Protein AF-A0A5N5D8V6-F1 (afdb_monomer_lite)

Sequence (239 aa):
MTIIESLTHLTDAKLILNDEIEDPELRRRWREDLGHGISQISITRRDFYARFTDRSHGFDELPAVAPGGPDTFCINLRTLSTHLRHLHLEQARISAALFWPGADEKKQASVPSWPHLETLLIQLEPVDSYGRFYADPTPEEVAYNASHNELRPWDPIEHREDDTGFAAKLELYENHVNGGKRKDGRLRWSWYITPAMRLADDLLEAWGLQWDEVEIWEEEGDREEDNGLWTAEALIPWR

Radius of gyration: 18.12 Å; chains: 1; bounding box: 50×42×50 Å

Foldseek 3Di:
DDPLVVQAPDQEDAAEAECADPDLVVLLVVQLVLLVSLLSHDLNHAYDAYEYHYPDQALPDAASHDVPDDRSNLQSLLVSQLSYQEAAYHADQADLNNQAPDPVRVVDDDHRANPRHAKDKHWYGQHHNRSHGQFDDDPVRRVVGVVVSPDPPCDPPPDDPPDQDATFIFIFHQPPPPPDDRPQFWGKGWTWGVLDTHGDQVNCVSNVHDVVQKDWDWDPPPDPPGNTTIIIIGTHRHD

Structure (mmCIF, N/CA/C/O backbone):
data_AF-A0A5N5D8V6-F1
#
_entry.id   AF-A0A5N5D8V6-F1
#
loop_
_atom_site.group_PDB
_atom_site.id
_atom_site.type_symbol
_atom_site.label_atom_id
_atom_site.label_alt_id
_atom_site.label_comp_id
_atom_site.label_asym_id
_atom_site.label_entity_id
_atom_site.label_seq_id
_atom_site.pdbx_PDB_ins_code
_atom_site.Cartn_x
_atom_site.Cartn_y
_atom_site.Cartn_z
_atom_site.occupancy
_atom_site.B_iso_or_equiv
_atom_site.auth_seq_id
_atom_site.auth_comp_id
_atom_site.auth_asym_id
_atom_site.auth_atom_id
_atom_site.pdbx_PDB_model_num
ATOM 1 N N . MET A 1 1 ? 8.487 22.466 17.184 1.00 44.81 1 MET A N 1
ATOM 2 C CA . MET A 1 1 ? 7.227 21.712 17.272 1.00 44.81 1 MET A CA 1
ATOM 3 C C . MET A 1 1 ? 7.322 20.615 16.235 1.00 44.81 1 MET A C 1
ATOM 5 O O . MET A 1 1 ? 7.316 20.913 15.047 1.00 44.81 1 MET A O 1
ATOM 9 N N . THR A 1 2 ? 7.615 19.395 16.666 1.00 54.62 2 THR A N 1
ATOM 10 C CA . THR A 1 2 ? 7.724 18.237 15.771 1.00 54.62 2 THR A CA 1
ATOM 11 C C . THR A 1 2 ? 6.318 17.807 15.360 1.00 54.62 2 THR A C 1
ATOM 13 O O . THR A 1 2 ? 5.393 17.899 16.164 1.00 54.62 2 THR A O 1
ATOM 16 N N . ILE A 1 3 ? 6.148 17.335 14.119 1.00 57.44 3 ILE A N 1
ATOM 17 C CA . ILE A 1 3 ? 4.869 16.822 13.581 1.00 57.44 3 ILE A CA 1
ATOM 18 C C . ILE A 1 3 ? 4.187 15.876 14.589 1.00 57.44 3 ILE A C 1
ATOM 20 O O . ILE A 1 3 ? 2.985 15.952 14.811 1.00 57.44 3 ILE A O 1
ATOM 24 N N . ILE A 1 4 ? 4.995 15.077 15.284 1.00 58.03 4 ILE A N 1
ATOM 25 C CA . ILE A 1 4 ? 4.634 14.142 16.353 1.00 58.03 4 ILE A CA 1
ATOM 26 C C . ILE A 1 4 ? 3.734 14.753 17.443 1.00 58.03 4 ILE A C 1
ATOM 28 O O . ILE A 1 4 ? 2.707 14.167 17.784 1.00 58.03 4 ILE A O 1
ATOM 32 N N . GLU A 1 5 ? 4.077 15.925 17.988 1.00 62.38 5 GLU A N 1
ATOM 33 C CA . GLU A 1 5 ? 3.324 16.522 19.106 1.00 62.38 5 GLU A CA 1
ATOM 34 C C . GLU A 1 5 ? 1.923 16.965 18.672 1.00 62.38 5 GLU A C 1
ATOM 36 O O . GLU A 1 5 ? 0.972 16.866 19.444 1.00 62.38 5 GLU A O 1
ATOM 41 N N . SER A 1 6 ? 1.777 17.403 17.418 1.00 59.38 6 SER A N 1
ATOM 42 C CA . SER A 1 6 ? 0.494 17.829 16.851 1.00 59.38 6 SER A CA 1
ATOM 43 C C . SER A 1 6 ? -0.428 16.660 16.509 1.00 59.38 6 SER A C 1
ATOM 45 O O . SER A 1 6 ? -1.637 16.848 16.394 1.00 59.38 6 SER A O 1
ATOM 47 N N . LEU A 1 7 ? 0.115 15.448 16.365 1.00 60.69 7 LEU A N 1
ATOM 48 C CA . LEU A 1 7 ? -0.678 14.282 16.005 1.00 60.69 7 LEU A CA 1
ATOM 49 C C . LEU A 1 7 ? -1.497 13.765 17.202 1.00 60.69 7 LEU A C 1
ATOM 51 O O . LEU A 1 7 ? -2.646 13.378 17.017 1.00 60.69 7 LEU A O 1
ATOM 55 N N . THR A 1 8 ? -0.986 13.779 18.433 1.00 64.25 8 THR A N 1
ATOM 56 C CA . THR A 1 8 ? -1.589 13.066 19.590 1.00 64.25 8 THR A CA 1
ATOM 57 C C . THR A 1 8 ? -3.063 13.390 19.898 1.00 64.25 8 THR A C 1
ATOM 59 O O . THR A 1 8 ? -3.754 12.540 20.457 1.00 64.25 8 THR A O 1
ATOM 62 N N . HIS A 1 9 ? -3.574 14.556 19.489 1.00 64.81 9 HIS A N 1
ATOM 63 C CA . HIS A 1 9 ? -4.958 14.990 19.731 1.00 64.81 9 HIS A CA 1
ATOM 64 C C . HIS A 1 9 ? -5.916 14.851 18.536 1.00 64.81 9 HIS A C 1
ATOM 66 O O . HIS A 1 9 ? -7.105 15.130 18.680 1.00 64.81 9 HIS A O 1
ATOM 72 N N . LEU A 1 10 ? -5.434 14.438 17.362 1.00 64.12 10 LEU A N 1
ATOM 73 C CA . LEU A 1 10 ? -6.276 14.289 16.173 1.00 64.12 10 LEU A CA 1
ATOM 74 C C . LEU A 1 10 ? -7.142 13.025 16.277 1.00 64.12 10 LEU A C 1
ATOM 76 O O . LEU A 1 10 ? -6.619 11.944 16.554 1.00 64.12 10 LEU A O 1
ATOM 80 N N . THR A 1 11 ? -8.450 13.159 16.046 1.00 69.69 11 THR A N 1
ATOM 81 C CA . THR A 1 11 ? -9.402 12.036 15.924 1.00 69.69 11 THR A CA 1
ATOM 82 C C . THR A 1 11 ? -9.320 11.374 14.555 1.00 69.69 11 THR A C 1
ATOM 84 O O . THR A 1 11 ? -9.410 10.150 14.463 1.00 69.69 11 THR A O 1
ATOM 87 N N . ASP A 1 12 ? -9.046 12.191 13.538 1.00 76.75 12 ASP A N 1
ATOM 88 C CA . ASP A 1 12 ? -8.966 11.819 12.132 1.00 76.75 12 ASP A CA 1
ATOM 89 C C . ASP A 1 12 ? -7.637 12.325 11.578 1.00 76.75 12 ASP A C 1
ATOM 91 O O . ASP A 1 12 ? -7.260 13.485 11.782 1.00 76.75 12 ASP A O 1
ATOM 95 N N . ALA A 1 13 ? -6.891 11.445 10.915 1.00 77.38 13 ALA A N 1
ATOM 96 C CA . ALA A 1 13 ? -5.603 11.788 10.335 1.00 77.38 13 ALA A CA 1
ATOM 97 C C . ALA A 1 13 ? -5.701 11.745 8.813 1.00 77.38 13 ALA A C 1
ATOM 99 O O . ALA A 1 13 ? -5.709 10.673 8.214 1.00 77.38 13 ALA A O 1
ATOM 100 N N . LYS A 1 14 ? -5.743 12.928 8.196 1.00 83.75 14 LYS A N 1
ATOM 101 C CA . LYS A 1 14 ? -5.528 13.085 6.759 1.00 83.75 14 LYS A CA 1
ATOM 102 C C . LYS A 1 14 ? -4.109 13.586 6.530 1.00 83.75 14 LYS A C 1
ATOM 104 O O . LYS A 1 14 ? -3.803 14.740 6.822 1.00 83.75 14 LYS A O 1
ATOM 109 N N . LEU A 1 15 ? -3.250 12.707 6.035 1.00 80.56 15 LEU A N 1
ATOM 110 C CA . LEU A 1 15 ? -1.883 13.014 5.651 1.00 80.56 15 LEU A CA 1
ATOM 111 C C . LEU A 1 15 ? -1.823 13.113 4.127 1.00 80.56 15 LEU A C 1
ATOM 113 O O . LEU A 1 15 ? -2.150 12.173 3.411 1.00 80.56 15 LEU A O 1
ATOM 117 N N . ILE A 1 16 ? -1.423 14.275 3.628 1.00 80.12 16 ILE A N 1
ATOM 118 C CA . ILE A 1 16 ? -1.038 14.433 2.228 1.00 80.12 16 ILE A CA 1
ATOM 119 C C . ILE A 1 16 ? 0.479 14.517 2.251 1.00 80.12 16 ILE A C 1
ATOM 121 O O . ILE A 1 16 ? 1.044 15.460 2.808 1.00 80.12 16 ILE A O 1
ATOM 125 N N . LEU A 1 17 ? 1.114 13.461 1.765 1.00 80.19 17 LEU A N 1
ATOM 126 C CA . LEU A 1 17 ? 2.547 13.276 1.808 1.00 80.19 17 LEU A CA 1
ATOM 127 C C . LEU A 1 17 ? 3.092 13.515 0.407 1.00 80.19 17 LEU A C 1
ATOM 129 O O . LEU A 1 17 ? 2.980 12.666 -0.473 1.00 80.19 17 LEU A O 1
ATOM 133 N N . ASN A 1 18 ? 3.671 14.691 0.206 1.00 74.88 18 ASN A N 1
ATOM 134 C CA . ASN A 1 18 ? 4.306 15.002 -1.061 1.00 74.88 18 ASN A CA 1
ATOM 135 C C . ASN A 1 18 ? 5.754 14.522 -1.018 1.00 74.88 18 ASN A C 1
ATOM 137 O O . ASN A 1 18 ? 6.585 15.134 -0.343 1.00 74.88 18 ASN A O 1
ATOM 141 N N . ASP A 1 19 ? 6.037 13.424 -1.713 1.00 71.38 19 ASP A N 1
ATOM 142 C CA . ASP A 1 19 ? 7.384 12.891 -1.881 1.00 71.38 19 ASP A CA 1
ATOM 143 C C . ASP A 1 19 ? 8.035 13.548 -3.105 1.00 71.38 19 ASP A C 1
ATOM 145 O O . ASP A 1 19 ? 8.151 12.985 -4.188 1.00 71.38 19 ASP A O 1
ATOM 149 N N . GLU A 1 20 ? 8.433 14.811 -2.939 1.00 78.00 20 GLU A N 1
ATOM 150 C CA . GLU A 1 20 ? 9.256 15.517 -3.930 1.00 78.00 20 GLU A CA 1
ATOM 151 C C . GLU A 1 20 ? 10.760 15.246 -3.715 1.00 78.00 20 GLU A C 1
ATOM 153 O O . GLU A 1 20 ? 11.609 16.002 -4.194 1.00 78.00 20 GLU A O 1
ATOM 158 N N . ILE A 1 21 ? 11.114 14.213 -2.940 1.00 81.44 21 ILE A N 1
ATOM 159 C CA . ILE A 1 21 ? 12.498 13.930 -2.569 1.00 81.44 21 ILE A CA 1
ATOM 160 C C . ILE A 1 21 ? 13.169 13.160 -3.707 1.00 81.44 21 ILE A C 1
ATOM 162 O O . ILE A 1 21 ? 12.960 11.961 -3.872 1.00 81.44 21 ILE A O 1
ATOM 166 N N . GLU A 1 22 ? 14.018 13.841 -4.474 1.00 81.88 22 GLU A N 1
ATOM 167 C CA . GLU A 1 22 ? 14.790 13.226 -5.565 1.00 81.88 22 GLU A CA 1
ATOM 168 C C . GLU A 1 22 ? 15.930 12.324 -5.059 1.00 81.88 22 GLU A C 1
ATOM 170 O O . GLU A 1 22 ? 16.280 11.350 -5.720 1.00 81.88 22 GLU A O 1
ATOM 175 N N . ASP A 1 23 ? 16.517 12.631 -3.893 1.00 87.19 23 ASP A N 1
ATOM 176 C CA . ASP A 1 23 ? 17.610 11.844 -3.306 1.00 87.19 23 ASP A CA 1
ATOM 177 C C . ASP A 1 23 ? 17.074 10.525 -2.706 1.00 87.19 23 ASP A C 1
ATOM 179 O O . ASP A 1 23 ? 16.372 10.556 -1.688 1.00 87.19 23 ASP A O 1
ATOM 183 N N . PRO A 1 24 ? 17.444 9.356 -3.261 1.00 85.56 24 PRO A N 1
ATOM 184 C CA . PRO A 1 24 ? 16.944 8.062 -2.804 1.00 85.56 24 PRO A CA 1
ATOM 185 C C . PRO A 1 24 ? 17.300 7.742 -1.350 1.00 85.56 24 PRO A C 1
ATOM 187 O O . PRO A 1 24 ? 16.51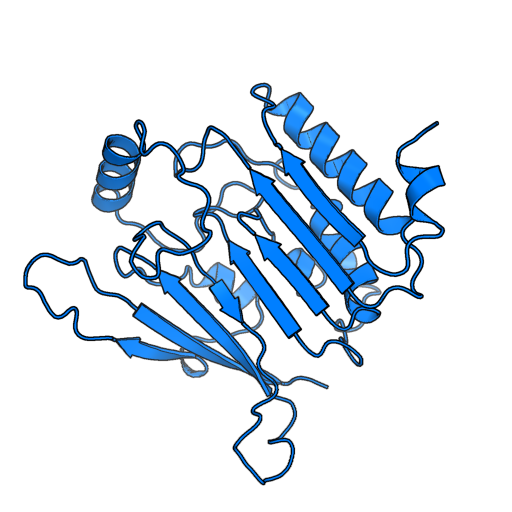3 7.106 -0.650 1.00 85.56 24 PRO A O 1
ATOM 190 N N . GLU A 1 25 ? 18.470 8.166 -0.864 1.00 89.81 25 GLU A N 1
ATOM 191 C CA . GLU A 1 25 ? 18.867 7.905 0.525 1.00 89.81 25 GLU A CA 1
ATOM 192 C C . GLU A 1 25 ? 18.055 8.764 1.494 1.00 89.81 25 GLU A C 1
ATOM 194 O O . GLU A 1 25 ? 17.615 8.289 2.546 1.00 89.81 25 GLU A O 1
ATOM 199 N N . LEU A 1 26 ? 17.803 10.023 1.123 1.00 89.50 26 LEU A N 1
ATOM 200 C CA . LEU A 1 26 ? 16.934 10.900 1.897 1.00 89.50 26 LEU A CA 1
ATOM 201 C C . LEU A 1 26 ? 15.492 10.383 1.900 1.00 89.50 26 LEU A C 1
ATOM 203 O O . LEU A 1 26 ? 14.861 10.388 2.955 1.00 89.50 26 LEU A O 1
ATOM 207 N N . ARG A 1 27 ? 15.001 9.874 0.765 1.00 86.38 27 ARG A N 1
ATOM 208 C CA . ARG A 1 27 ? 13.670 9.263 0.647 1.00 86.38 27 ARG A CA 1
ATOM 209 C C . ARG A 1 27 ? 13.521 8.051 1.565 1.00 86.38 27 ARG A C 1
ATOM 211 O O . ARG A 1 27 ? 12.547 7.957 2.310 1.00 86.38 27 ARG A O 1
ATOM 218 N N . ARG A 1 28 ? 14.519 7.159 1.596 1.00 89.56 28 ARG A N 1
ATOM 219 C CA . ARG A 1 28 ? 14.541 6.009 2.521 1.00 89.56 28 ARG A CA 1
ATOM 220 C C . ARG A 1 28 ? 14.506 6.446 3.980 1.00 89.56 28 ARG A C 1
ATOM 222 O O . ARG A 1 28 ? 13.696 5.930 4.747 1.00 89.56 28 ARG A O 1
ATOM 229 N N . ARG A 1 29 ? 15.346 7.417 4.362 1.00 91.62 29 ARG A N 1
ATOM 230 C CA . ARG A 1 29 ? 15.339 7.965 5.728 1.00 91.62 29 ARG A CA 1
ATOM 231 C C . ARG A 1 29 ? 13.986 8.584 6.066 1.00 91.62 29 ARG A C 1
ATOM 233 O O . ARG A 1 29 ? 13.467 8.349 7.148 1.00 91.62 29 ARG A O 1
ATOM 240 N N . TRP A 1 30 ? 13.400 9.336 5.140 1.00 89.88 30 TRP A N 1
ATOM 241 C CA . TRP A 1 30 ? 12.091 9.943 5.340 1.00 89.88 30 TRP A CA 1
ATOM 242 C C . TRP A 1 30 ? 10.994 8.886 5.530 1.00 89.88 30 TRP A C 1
ATOM 244 O O . TRP A 1 30 ? 10.172 9.019 6.436 1.00 89.88 30 TRP A O 1
ATOM 254 N N . ARG A 1 31 ? 11.014 7.794 4.756 1.00 91.75 31 ARG A N 1
ATOM 255 C CA . ARG A 1 31 ? 10.105 6.654 4.950 1.00 91.75 31 ARG A CA 1
ATOM 256 C C . ARG A 1 31 ? 10.288 5.994 6.319 1.00 91.75 31 ARG A C 1
ATOM 258 O O . ARG A 1 31 ? 9.299 5.654 6.970 1.00 91.75 31 ARG A O 1
ATOM 265 N N . GLU A 1 32 ? 11.528 5.809 6.763 1.00 92.56 32 GLU A N 1
ATOM 266 C CA . GLU A 1 32 ? 11.840 5.262 8.088 1.00 92.56 32 GLU A CA 1
ATOM 267 C C . GLU A 1 32 ? 11.311 6.174 9.208 1.00 92.56 32 GLU A C 1
ATOM 269 O O . GLU A 1 32 ? 10.579 5.715 10.092 1.00 92.56 32 GLU A O 1
ATOM 274 N N . ASP A 1 33 ? 11.583 7.478 9.117 1.00 92.00 33 ASP A N 1
ATOM 275 C CA . ASP A 1 33 ? 11.102 8.498 10.052 1.00 92.00 33 ASP A CA 1
ATOM 276 C C . ASP A 1 33 ? 9.565 8.568 10.079 1.00 92.00 33 ASP A C 1
ATOM 278 O O . ASP A 1 33 ? 8.960 8.656 11.152 1.00 92.00 33 ASP A O 1
ATOM 282 N N . LEU A 1 34 ? 8.911 8.471 8.915 1.00 91.38 34 LEU A N 1
ATOM 283 C CA . LEU A 1 34 ? 7.455 8.390 8.802 1.00 91.38 34 LEU A CA 1
ATOM 284 C C . LEU A 1 34 ? 6.920 7.143 9.507 1.00 91.38 34 LEU A C 1
ATOM 286 O O . LEU A 1 34 ? 5.955 7.232 10.269 1.00 91.38 34 LEU A O 1
ATOM 290 N N . GLY A 1 35 ? 7.560 5.991 9.298 1.00 93.06 35 GLY A N 1
ATOM 291 C CA . GLY A 1 35 ? 7.223 4.760 10.001 1.00 93.06 35 GLY A CA 1
ATOM 292 C C . GLY A 1 35 ? 7.314 4.922 11.516 1.00 93.06 35 GLY A C 1
ATOM 293 O O . GLY A 1 35 ? 6.397 4.518 12.234 1.00 93.06 35 GLY A O 1
ATOM 294 N N . HIS A 1 36 ? 8.364 5.567 12.026 1.00 93.12 36 HIS A N 1
ATOM 295 C CA . HIS A 1 36 ? 8.470 5.890 13.449 1.00 93.1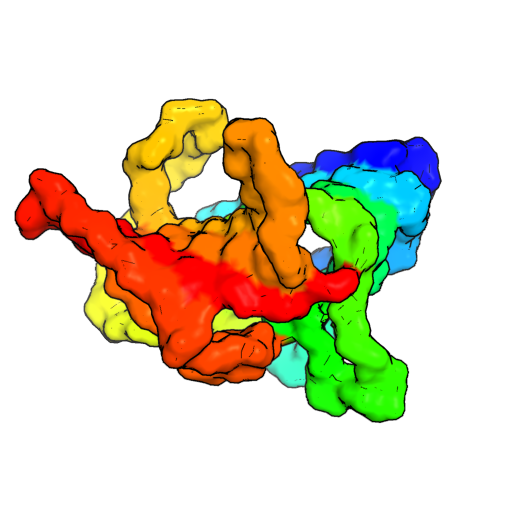2 36 HIS A CA 1
ATOM 296 C C . HIS A 1 36 ? 7.375 6.856 13.920 1.00 93.12 36 HIS A C 1
ATOM 298 O O . HIS A 1 36 ? 6.773 6.623 14.969 1.00 93.12 36 HIS A O 1
ATOM 304 N N . GLY A 1 37 ? 7.053 7.890 13.143 1.00 90.25 37 GLY A N 1
ATOM 305 C CA . GLY A 1 37 ? 5.965 8.818 13.455 1.00 90.25 37 GLY A CA 1
ATOM 306 C C . GLY A 1 37 ? 4.599 8.130 13.543 1.00 90.25 37 GLY A C 1
ATOM 307 O O . GLY A 1 37 ? 3.822 8.413 14.456 1.00 90.25 37 GLY A O 1
ATOM 308 N N . ILE A 1 38 ? 4.325 7.167 12.658 1.00 90.94 38 ILE A N 1
ATOM 309 C CA . ILE A 1 38 ? 3.092 6.364 12.681 1.00 90.94 38 ILE A CA 1
ATOM 310 C C . ILE A 1 38 ? 2.974 5.555 13.970 1.00 90.94 38 ILE A C 1
ATOM 312 O O . ILE A 1 38 ? 1.889 5.489 14.541 1.00 90.94 38 ILE A O 1
ATOM 316 N N . SER A 1 39 ? 4.076 5.003 14.486 1.00 90.25 39 SER A N 1
ATOM 317 C CA . SER A 1 39 ? 4.054 4.236 15.743 1.00 90.25 39 SER A CA 1
ATOM 318 C C . SER A 1 39 ? 3.638 5.064 16.970 1.00 90.25 39 SER A C 1
ATOM 320 O O . SER A 1 39 ? 3.269 4.511 18.003 1.00 90.25 39 SER A O 1
ATOM 322 N N . GLN A 1 40 ? 3.686 6.395 16.859 1.00 88.31 40 GLN A N 1
ATOM 323 C CA . GLN A 1 40 ? 3.334 7.336 17.923 1.00 88.31 40 GLN A CA 1
ATOM 324 C C . GLN A 1 40 ? 1.903 7.878 17.792 1.00 88.31 40 GLN A C 1
ATOM 326 O O . GLN A 1 40 ? 1.446 8.652 18.637 1.00 88.31 40 GLN A O 1
ATOM 331 N N . ILE A 1 41 ? 1.181 7.490 16.739 1.00 85.38 41 ILE A N 1
ATOM 332 C CA . ILE A 1 41 ? -0.227 7.833 16.565 1.00 85.38 41 ILE A CA 1
ATOM 333 C C . ILE A 1 41 ? -1.063 7.128 17.641 1.00 85.38 41 ILE A C 1
ATOM 335 O O . ILE A 1 41 ? -0.926 5.931 17.875 1.00 85.38 41 ILE A O 1
ATOM 339 N N . SER A 1 42 ? -1.963 7.877 18.289 1.00 82.81 42 SER A N 1
ATOM 340 C CA . SER A 1 42 ? -2.892 7.311 19.272 1.00 82.81 42 SER A CA 1
ATOM 341 C C . SER A 1 42 ? -3.802 6.254 18.639 1.00 82.81 42 SER A C 1
ATOM 343 O O . SER A 1 42 ? -4.433 6.502 17.612 1.00 82.81 42 SER A O 1
ATOM 345 N N . ILE A 1 43 ? -3.960 5.123 19.327 1.00 81.62 43 ILE A N 1
ATOM 346 C CA . ILE A 1 43 ? -4.864 4.019 18.959 1.00 81.62 43 ILE A CA 1
ATOM 347 C C . ILE A 1 43 ? -6.356 4.376 19.048 1.00 81.62 43 ILE A C 1
ATOM 349 O O . ILE A 1 43 ? -7.209 3.581 18.679 1.00 81.62 43 ILE A O 1
ATOM 353 N N . THR A 1 44 ? -6.705 5.558 19.564 1.00 76.75 44 THR A N 1
ATOM 354 C CA . THR A 1 44 ? -8.104 6.019 19.631 1.00 76.75 44 THR A CA 1
ATOM 355 C C . THR A 1 44 ? -8.659 6.460 18.277 1.00 76.75 44 THR A C 1
ATOM 357 O O . THR A 1 44 ? -9.846 6.775 18.183 1.00 76.75 44 THR A O 1
ATOM 360 N N . ARG A 1 45 ? -7.806 6.549 17.251 1.00 72.81 45 ARG A N 1
ATOM 361 C CA . ARG A 1 45 ? -8.182 7.013 15.916 1.00 72.81 45 ARG A CA 1
ATOM 362 C C . ARG A 1 45 ? -8.882 5.929 15.125 1.00 72.81 45 ARG A C 1
ATOM 364 O O . ARG A 1 45 ? -8.567 4.753 15.249 1.00 72.81 45 ARG A O 1
ATOM 371 N N . ARG A 1 46 ? -9.816 6.362 14.285 1.00 83.38 46 ARG A N 1
ATOM 372 C CA . ARG A 1 46 ? -10.602 5.468 13.434 1.00 83.38 46 ARG A CA 1
ATOM 373 C C . ARG A 1 46 ? -10.184 5.573 11.978 1.00 83.38 46 ARG A C 1
ATOM 375 O O . ARG A 1 46 ? -10.180 4.554 11.300 1.00 83.38 46 ARG A O 1
ATOM 382 N N . ASP A 1 47 ? -9.752 6.753 11.543 1.00 89.50 47 ASP A N 1
ATOM 383 C CA . ASP A 1 47 ? -9.571 7.033 10.124 1.00 89.50 47 ASP A CA 1
ATOM 384 C C . ASP A 1 47 ? -8.131 7.469 9.850 1.00 89.50 47 ASP A C 1
ATOM 386 O O . ASP A 1 47 ? -7.613 8.411 10.467 1.00 89.50 47 ASP A O 1
ATOM 390 N N . PHE A 1 48 ? -7.482 6.771 8.921 1.00 91.19 48 PHE A N 1
ATOM 391 C CA . PHE A 1 48 ? -6.159 7.111 8.418 1.00 91.19 48 PHE A CA 1
ATOM 392 C C . PHE A 1 48 ? -6.202 7.210 6.900 1.00 91.19 48 PHE A C 1
ATOM 394 O O . PHE A 1 48 ? -6.467 6.228 6.210 1.00 91.19 48 PHE A O 1
ATOM 401 N N . TYR A 1 49 ? -5.909 8.402 6.396 1.00 90.75 49 TYR A N 1
ATOM 402 C CA . TYR A 1 49 ? -5.725 8.667 4.980 1.00 90.75 49 TYR A CA 1
ATOM 403 C C . TYR A 1 49 ? -4.285 9.107 4.745 1.00 90.75 49 TYR A C 1
ATOM 405 O O . TYR A 1 49 ? -3.837 10.066 5.378 1.00 90.75 49 TYR A O 1
ATOM 413 N N . ALA A 1 50 ? -3.580 8.447 3.832 1.00 89.44 50 ALA A N 1
ATOM 414 C CA . ALA A 1 50 ? -2.291 8.896 3.333 1.00 89.44 50 ALA A CA 1
ATOM 415 C C . ALA A 1 50 ? -2.282 8.870 1.806 1.00 89.44 50 ALA A C 1
ATOM 417 O O . ALA A 1 50 ? -2.540 7.835 1.205 1.00 89.44 50 ALA A O 1
ATOM 418 N N . ARG A 1 51 ? -1.946 10.000 1.191 1.00 87.81 51 ARG A N 1
ATOM 419 C CA . ARG A 1 51 ? -1.666 10.093 -0.244 1.00 87.81 51 ARG A CA 1
ATOM 420 C C . ARG A 1 51 ? -0.188 10.362 -0.438 1.00 87.81 51 ARG A C 1
ATOM 422 O O . ARG A 1 51 ? 0.304 11.308 0.171 1.00 87.81 51 ARG A O 1
ATOM 429 N N . PHE A 1 52 ? 0.475 9.577 -1.275 1.00 85.19 52 PHE A N 1
ATOM 430 C CA . PHE A 1 52 ? 1.873 9.775 -1.640 1.00 85.19 52 PHE A CA 1
ATOM 431 C C . PHE A 1 52 ? 1.938 10.371 -3.043 1.00 85.19 52 PHE A C 1
ATOM 433 O O . PHE A 1 52 ? 1.599 9.710 -4.012 1.00 85.19 52 PHE A O 1
ATOM 440 N N . THR A 1 53 ? 2.334 11.633 -3.169 1.00 75.50 53 THR A N 1
ATOM 441 C CA . THR A 1 53 ? 2.548 12.218 -4.499 1.00 75.50 53 THR A CA 1
ATOM 442 C C . THR A 1 53 ? 4.034 12.139 -4.818 1.00 75.50 53 THR A C 1
ATOM 444 O O . THR A 1 53 ? 4.804 12.900 -4.232 1.00 75.50 53 THR A O 1
ATOM 447 N N . ASP A 1 54 ? 4.433 11.232 -5.705 1.00 69.44 54 ASP A N 1
ATOM 448 C CA . ASP A 1 54 ? 5.794 11.189 -6.246 1.00 69.44 54 ASP A CA 1
ATOM 449 C C . ASP A 1 54 ? 5.804 11.892 -7.614 1.00 69.44 54 ASP A C 1
ATOM 451 O O . ASP A 1 54 ? 4.850 11.810 -8.382 1.00 69.44 54 ASP A O 1
ATOM 455 N N . ARG A 1 55 ? 6.868 12.624 -7.946 1.00 63.28 55 ARG A N 1
ATOM 456 C CA . ARG A 1 55 ? 7.035 13.162 -9.310 1.00 63.28 55 ARG A CA 1
ATOM 457 C C . ARG A 1 55 ? 7.464 12.095 -10.311 1.00 63.28 55 ARG A C 1
ATOM 459 O O . ARG A 1 55 ? 7.333 12.302 -11.513 1.00 63.28 55 ARG A O 1
ATOM 466 N N . SER A 1 56 ? 8.015 11.003 -9.805 1.00 60.84 56 SER A N 1
ATOM 467 C CA . SER A 1 56 ? 8.651 9.933 -10.550 1.00 60.84 56 SER A CA 1
ATOM 468 C C . SER A 1 56 ? 7.818 8.658 -10.586 1.00 60.84 56 SER A C 1
ATOM 470 O O . SER A 1 56 ? 8.412 7.607 -10.680 1.00 60.84 56 SER A O 1
ATOM 472 N N . HIS A 1 57 ? 6.480 8.717 -10.563 1.00 63.22 57 HIS A N 1
ATOM 473 C CA . HIS A 1 57 ? 5.638 7.519 -10.726 1.00 63.22 57 HIS A CA 1
ATOM 474 C C . HIS A 1 57 ? 6.150 6.631 -11.867 1.00 63.22 57 HIS A C 1
ATOM 476 O O . HIS A 1 57 ? 6.238 7.109 -12.998 1.00 63.22 57 HIS A O 1
ATOM 482 N N . GLY A 1 58 ? 6.471 5.355 -11.618 1.00 64.19 58 GLY A N 1
ATOM 483 C CA . GLY A 1 58 ? 6.907 4.487 -12.711 1.00 64.19 58 GLY A CA 1
ATOM 484 C C . GLY A 1 58 ? 7.677 3.216 -12.380 1.00 64.19 58 GLY A C 1
ATOM 485 O O . GLY A 1 58 ? 7.809 2.780 -11.237 1.00 64.19 58 GLY A O 1
ATOM 486 N N . PHE A 1 59 ? 8.164 2.610 -13.464 1.00 64.69 59 PHE A N 1
ATOM 487 C CA . PHE A 1 59 ? 8.856 1.318 -13.515 1.00 64.69 59 PHE A CA 1
ATOM 488 C C . PHE A 1 59 ? 10.367 1.435 -13.239 1.00 64.69 59 PHE A C 1
ATOM 490 O O . PHE A 1 59 ? 11.062 0.431 -13.106 1.00 64.69 59 PHE A O 1
ATOM 497 N N . ASP A 1 60 ? 10.883 2.656 -13.175 1.00 68.50 60 ASP A N 1
ATOM 498 C CA . ASP A 1 60 ? 12.300 3.020 -13.134 1.00 68.50 60 ASP A CA 1
ATOM 499 C C . ASP A 1 60 ? 12.733 3.644 -11.796 1.00 68.50 60 ASP A C 1
ATOM 501 O O . ASP A 1 60 ? 13.890 4.027 -11.607 1.00 68.50 60 ASP A O 1
ATOM 505 N N . GLU A 1 61 ? 11.824 3.697 -10.827 1.00 74.19 61 GLU A N 1
ATOM 506 C CA . GLU A 1 61 ? 12.107 4.245 -9.512 1.00 74.19 61 GLU A CA 1
ATOM 507 C C . GLU A 1 61 ? 12.962 3.341 -8.621 1.00 74.19 61 GLU A C 1
ATOM 509 O O . GLU A 1 61 ? 12.864 2.113 -8.607 1.00 74.19 61 GLU A O 1
ATOM 514 N N . LEU A 1 62 ? 13.744 3.987 -7.758 1.00 84.88 62 LEU A N 1
ATOM 515 C CA . LEU A 1 62 ? 14.588 3.297 -6.796 1.00 84.88 62 LEU A CA 1
ATOM 516 C C . LEU A 1 62 ? 13.792 2.798 -5.575 1.00 84.88 62 LEU A C 1
ATOM 518 O O . LEU A 1 62 ? 12.813 3.429 -5.166 1.00 84.88 62 LEU A O 1
ATOM 522 N N . PRO A 1 63 ? 14.234 1.697 -4.935 1.00 88.38 63 PRO A N 1
ATOM 523 C CA . PRO A 1 63 ? 13.602 1.167 -3.732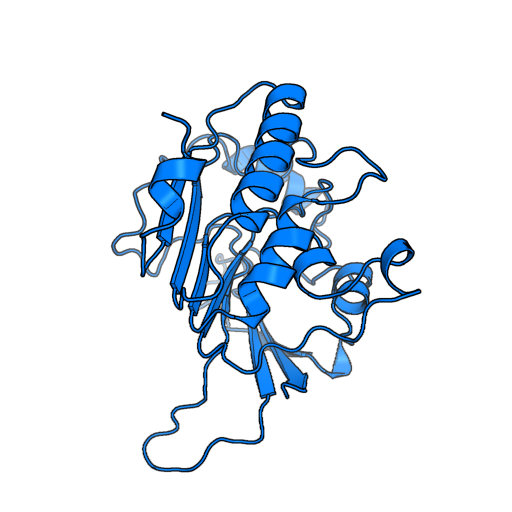 1.00 88.38 63 PRO A CA 1
ATOM 524 C C . PRO A 1 63 ? 13.495 2.201 -2.605 1.00 88.38 63 PRO A C 1
ATOM 526 O O . PRO A 1 63 ? 14.482 2.851 -2.235 1.00 88.38 63 PRO A O 1
ATOM 529 N N . ALA A 1 64 ? 12.303 2.283 -2.013 1.00 87.38 64 ALA A N 1
ATOM 530 C CA . ALA A 1 64 ? 12.004 3.141 -0.867 1.00 87.38 64 ALA A CA 1
ATOM 531 C C . ALA A 1 64 ? 12.502 2.551 0.467 1.00 87.38 64 ALA A C 1
ATOM 533 O O . ALA A 1 64 ? 12.500 3.237 1.489 1.00 87.38 64 ALA A O 1
ATOM 534 N N . 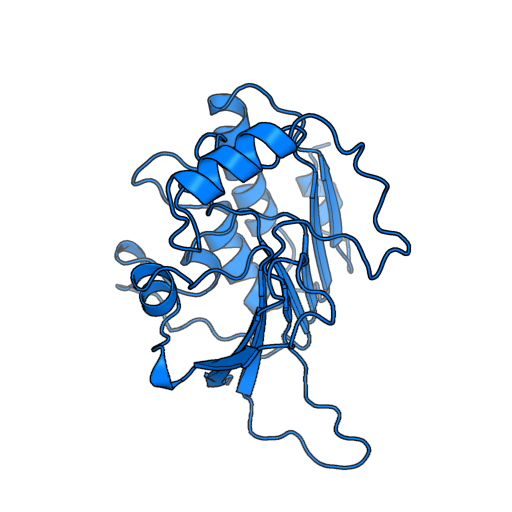VAL A 1 65 ? 12.942 1.290 0.464 1.00 90.69 65 VAL A N 1
ATOM 535 C CA . VAL A 1 65 ? 13.548 0.580 1.596 1.00 90.69 65 VAL A CA 1
ATOM 536 C C . VAL A 1 65 ? 14.877 -0.027 1.150 1.00 90.69 65 VAL A C 1
ATOM 538 O O . VAL A 1 65 ? 15.032 -0.475 0.013 1.00 90.69 65 VAL A O 1
ATOM 541 N N . ALA A 1 66 ? 15.864 -0.042 2.048 1.00 89.69 66 ALA A N 1
ATOM 542 C CA . ALA A 1 66 ? 17.145 -0.682 1.775 1.00 89.69 66 ALA A CA 1
ATOM 543 C C . ALA A 1 66 ? 16.968 -2.202 1.550 1.00 89.69 66 ALA A C 1
ATOM 545 O O . ALA A 1 66 ? 16.214 -2.843 2.290 1.00 89.69 66 ALA A O 1
ATOM 546 N N . PRO A 1 67 ? 17.681 -2.814 0.587 1.00 88.06 67 PRO A N 1
ATOM 547 C CA . PRO A 1 67 ? 17.612 -4.255 0.363 1.00 88.06 67 PRO A CA 1
ATOM 548 C C . PRO A 1 67 ? 17.901 -5.057 1.640 1.00 88.06 67 PRO A C 1
ATOM 550 O O . PRO A 1 67 ? 18.925 -4.855 2.291 1.00 88.06 67 PRO A O 1
ATOM 553 N N . GLY A 1 68 ? 16.992 -5.966 2.001 1.00 87.44 68 GLY A N 1
ATOM 554 C CA . GLY A 1 68 ? 17.099 -6.795 3.211 1.00 87.44 68 GLY A CA 1
ATOM 555 C C . GLY A 1 68 ? 16.782 -6.075 4.529 1.00 87.44 68 GLY A C 1
ATOM 556 O O . GLY A 1 68 ? 16.823 -6.712 5.579 1.00 87.44 68 GLY A O 1
ATOM 557 N N . GLY A 1 69 ? 16.463 -4.778 4.497 1.00 90.81 69 GLY A N 1
ATOM 558 C CA . GLY A 1 69 ? 15.995 -4.029 5.662 1.00 90.81 69 GLY A CA 1
ATOM 559 C C . GLY A 1 69 ? 14.490 -4.209 5.915 1.00 90.81 69 GLY A C 1
ATOM 560 O O . GLY A 1 69 ? 13.737 -4.514 4.984 1.00 90.81 69 GLY A O 1
ATOM 561 N N . PRO A 1 70 ? 14.018 -4.011 7.157 1.00 93.00 70 PRO A N 1
ATOM 562 C CA . PRO A 1 70 ? 12.592 -4.010 7.455 1.00 93.00 70 PRO A CA 1
ATOM 563 C C . PRO A 1 70 ? 11.917 -2.753 6.893 1.00 93.00 70 PRO A C 1
ATOM 565 O O . PRO A 1 70 ? 12.444 -1.646 6.994 1.00 93.00 70 PRO A O 1
ATOM 568 N N . ASP A 1 71 ? 10.712 -2.908 6.353 1.00 94.38 71 ASP A N 1
ATOM 569 C CA . ASP A 1 71 ? 9.870 -1.776 5.975 1.00 94.38 71 ASP A CA 1
ATOM 570 C C . ASP A 1 71 ? 9.141 -1.220 7.208 1.00 94.38 71 ASP A C 1
ATOM 572 O O . ASP A 1 71 ? 7.980 -1.540 7.479 1.00 94.38 71 ASP A O 1
ATOM 576 N N . THR A 1 72 ? 9.850 -0.399 7.987 1.00 94.81 72 THR A N 1
ATOM 577 C CA . THR A 1 72 ? 9.360 0.193 9.244 1.00 94.81 72 THR A CA 1
ATOM 578 C C . THR A 1 72 ? 8.023 0.920 9.070 1.00 94.81 72 THR A C 1
ATOM 580 O O . THR A 1 72 ? 7.181 0.879 9.969 1.00 94.81 72 THR A O 1
ATOM 583 N N . PHE A 1 73 ? 7.789 1.545 7.909 1.00 94.62 73 PHE A N 1
ATOM 584 C CA . PHE A 1 73 ? 6.511 2.179 7.588 1.00 94.62 73 PHE A CA 1
ATOM 585 C C . PHE A 1 73 ? 5.370 1.161 7.552 1.00 94.62 73 PHE A C 1
ATOM 587 O O . PHE A 1 73 ? 4.412 1.300 8.312 1.00 94.62 73 PHE A O 1
ATOM 594 N N . CYS A 1 74 ? 5.483 0.114 6.731 1.00 94.69 74 CYS A N 1
ATOM 595 C CA . CYS A 1 74 ? 4.439 -0.905 6.610 1.00 94.69 74 CYS A CA 1
ATOM 596 C C . CYS A 1 74 ? 4.225 -1.680 7.916 1.00 94.69 74 CYS A C 1
ATOM 598 O O . CYS A 1 74 ? 3.082 -1.937 8.288 1.00 94.69 74 CYS A O 1
ATOM 600 N N . ILE A 1 75 ? 5.294 -1.989 8.656 1.00 93.81 75 ILE A N 1
ATOM 601 C CA . ILE A 1 75 ? 5.218 -2.696 9.946 1.00 93.81 75 ILE A CA 1
ATOM 602 C C . ILE A 1 75 ? 4.449 -1.874 10.992 1.00 93.81 75 ILE A C 1
ATOM 604 O O . ILE A 1 75 ? 3.556 -2.385 11.680 1.00 93.81 75 ILE A O 1
ATOM 608 N N . ASN A 1 76 ? 4.766 -0.584 11.120 1.00 94.19 76 ASN A N 1
ATOM 609 C CA . ASN A 1 76 ? 4.093 0.275 12.093 1.00 94.19 76 ASN A CA 1
ATOM 610 C C . ASN A 1 76 ? 2.675 0.630 11.644 1.00 94.19 76 ASN A C 1
ATOM 612 O O . ASN A 1 76 ? 1.769 0.681 12.478 1.00 94.19 76 ASN A O 1
ATOM 616 N N . LEU A 1 77 ? 2.450 0.794 10.339 1.00 94.12 77 LEU A N 1
ATOM 617 C CA . LEU A 1 77 ? 1.114 0.996 9.791 1.00 94.12 77 LEU A CA 1
ATOM 618 C C . LEU A 1 77 ? 0.225 -0.230 9.999 1.00 94.12 77 LEU A C 1
ATOM 620 O O . LEU A 1 77 ? -0.926 -0.063 10.386 1.00 94.12 77 LEU A O 1
ATOM 624 N N . ARG A 1 78 ? 0.758 -1.450 9.858 1.00 93.25 78 ARG A N 1
ATOM 625 C CA . ARG A 1 78 ? 0.050 -2.686 10.219 1.00 93.25 78 ARG A CA 1
ATOM 626 C C . ARG A 1 78 ? -0.415 -2.637 11.670 1.00 93.25 78 ARG A C 1
ATOM 628 O O . ARG A 1 78 ? -1.587 -2.861 11.948 1.00 93.25 78 ARG A O 1
ATOM 635 N N . THR A 1 79 ? 0.474 -2.270 12.590 1.00 92.00 79 THR A N 1
ATOM 636 C CA . THR A 1 79 ? 0.143 -2.156 14.021 1.00 92.00 79 THR A CA 1
ATOM 637 C C . THR A 1 79 ? -0.925 -1.096 14.290 1.00 92.00 79 THR A C 1
ATOM 639 O O . THR A 1 79 ? -1.845 -1.330 15.071 1.00 92.00 79 THR A O 1
ATOM 642 N N . LEU A 1 80 ? -0.841 0.062 13.632 1.00 92.12 80 LEU A N 1
ATOM 643 C CA . LEU A 1 80 ? -1.870 1.093 13.734 1.00 92.12 80 LEU A CA 1
ATOM 644 C C . LEU A 1 80 ? -3.208 0.593 13.173 1.00 92.12 80 LEU A C 1
ATOM 646 O O . LEU A 1 80 ? -4.248 0.770 13.802 1.00 92.12 80 LEU A O 1
ATOM 650 N N . SER A 1 81 ? -3.174 -0.072 12.018 1.00 91.75 81 SER A N 1
ATOM 651 C CA . SER A 1 81 ? -4.360 -0.489 11.271 1.00 91.75 81 SER A CA 1
ATOM 652 C C . SER A 1 81 ? -5.262 -1.463 12.022 1.00 91.75 81 SER A C 1
ATOM 654 O O . SER A 1 81 ? -6.468 -1.439 11.798 1.00 91.75 81 SER A O 1
ATOM 656 N N . THR A 1 82 ? -4.740 -2.234 12.981 1.00 90.06 82 THR A N 1
ATOM 657 C CA . THR A 1 82 ? -5.566 -3.109 13.838 1.00 90.06 82 THR A CA 1
ATOM 658 C C . THR A 1 82 ? -6.548 -2.338 14.729 1.00 90.06 82 THR A C 1
ATOM 660 O O . THR A 1 82 ? -7.508 -2.917 15.238 1.00 90.06 82 THR A O 1
ATOM 663 N N . HIS A 1 83 ? -6.336 -1.030 14.893 1.00 90.81 83 HIS A N 1
ATOM 664 C CA . HIS A 1 83 ? -7.189 -0.128 15.664 1.00 90.81 83 HIS A CA 1
ATOM 665 C C . HIS A 1 83 ? -8.051 0.786 14.779 1.00 90.81 83 HIS A C 1
ATOM 667 O O . HIS A 1 83 ? -8.937 1.470 15.292 1.00 90.81 83 HIS A O 1
ATOM 673 N N . LEU A 1 84 ? -7.808 0.805 13.464 1.00 91.12 84 LEU A N 1
ATOM 674 C CA . LEU A 1 84 ? -8.523 1.664 12.524 1.00 91.12 84 LEU A CA 1
ATOM 675 C C . LEU A 1 84 ? -9.860 1.048 12.100 1.00 91.12 84 LEU A C 1
ATOM 677 O O . LEU A 1 84 ? -10.026 -0.169 12.080 1.00 91.12 84 LEU A O 1
ATOM 681 N N . ARG A 1 85 ? -10.794 1.921 11.717 1.00 89.31 85 ARG A N 1
ATOM 682 C CA . ARG A 1 85 ? -12.019 1.597 10.975 1.00 89.31 85 ARG A CA 1
ATOM 683 C C . ARG A 1 85 ? -11.844 1.850 9.485 1.00 89.31 85 ARG A C 1
ATOM 685 O O . ARG A 1 85 ? -12.299 1.041 8.689 1.00 89.31 85 ARG A O 1
ATOM 692 N N . HIS A 1 86 ? -11.139 2.910 9.105 1.00 87.94 86 HIS A N 1
ATOM 693 C CA . HIS A 1 86 ? -10.880 3.230 7.708 1.00 87.94 86 HIS A CA 1
ATOM 694 C C . HIS A 1 86 ? -9.380 3.450 7.484 1.00 87.94 86 HIS A C 1
ATOM 696 O O . HIS A 1 86 ? -8.765 4.306 8.125 1.00 87.94 86 HIS A O 1
ATOM 702 N N . LEU A 1 87 ? -8.793 2.685 6.567 1.00 91.31 87 LEU A N 1
ATOM 703 C CA . LEU A 1 87 ? -7.425 2.867 6.089 1.00 91.31 87 LEU A CA 1
ATOM 704 C C . LEU A 1 87 ? -7.472 3.149 4.591 1.00 91.31 87 LEU A C 1
ATOM 706 O O . LEU A 1 87 ? -7.903 2.297 3.826 1.00 91.31 87 LEU A O 1
ATOM 710 N N . HIS A 1 88 ? -7.028 4.333 4.187 1.00 90.81 88 HIS A N 1
ATOM 711 C CA . HIS A 1 88 ? -6.960 4.751 2.794 1.00 90.81 88 HIS A CA 1
ATOM 712 C C . HIS A 1 88 ? -5.524 5.170 2.466 1.00 90.81 88 HIS A C 1
ATOM 714 O O . HIS A 1 88 ? -4.996 6.116 3.048 1.00 90.81 88 HIS A O 1
ATOM 720 N N . LEU A 1 89 ? -4.888 4.447 1.554 1.00 91.06 89 LEU A N 1
ATOM 721 C CA . LEU A 1 89 ? -3.550 4.712 1.049 1.00 91.06 89 LEU A CA 1
ATOM 722 C C . LEU A 1 89 ? -3.640 4.946 -0.457 1.00 91.06 89 LEU A C 1
ATOM 724 O O . LEU A 1 89 ? -4.054 4.053 -1.186 1.00 91.06 89 LEU A O 1
ATOM 728 N N . GLU A 1 90 ? -3.265 6.128 -0.924 1.00 87.88 90 GLU A N 1
ATOM 729 C CA . GLU A 1 90 ? -3.190 6.439 -2.350 1.00 87.88 90 GLU A CA 1
ATOM 730 C C . GLU A 1 90 ? -1.736 6.491 -2.803 1.00 87.88 90 GLU A C 1
ATOM 732 O O . GLU A 1 90 ? -0.919 7.131 -2.134 1.00 87.88 90 GLU A O 1
ATOM 737 N N . GLN A 1 91 ? -1.443 5.871 -3.953 1.00 84.31 91 GLN A N 1
ATOM 738 C CA . GLN A 1 91 ? -0.132 5.927 -4.616 1.00 84.31 91 GLN A CA 1
ATOM 739 C C . GLN A 1 91 ? 1.004 5.423 -3.706 1.00 84.31 91 GLN A C 1
ATOM 741 O O . GLN A 1 91 ? 2.129 5.915 -3.697 1.00 84.31 91 GLN A O 1
ATOM 746 N N . ALA A 1 92 ? 0.694 4.439 -2.862 1.00 87.12 92 ALA A N 1
ATOM 747 C CA . ALA A 1 92 ? 1.605 3.971 -1.834 1.00 87.12 92 ALA A CA 1
ATOM 748 C C . ALA A 1 92 ? 2.444 2.785 -2.325 1.00 87.12 92 ALA A C 1
ATOM 750 O O . ALA A 1 92 ? 1.930 1.794 -2.844 1.00 87.12 92 ALA A O 1
ATOM 751 N N . ARG A 1 93 ? 3.748 2.834 -2.046 1.00 89.50 93 ARG A N 1
ATOM 752 C CA . ARG A 1 93 ? 4.644 1.672 -2.139 1.00 89.50 93 ARG A CA 1
ATOM 753 C C . ARG A 1 93 ? 4.550 0.871 -0.853 1.00 89.50 93 ARG A C 1
ATOM 755 O O . ARG A 1 93 ? 4.927 1.373 0.214 1.00 89.50 93 ARG A O 1
ATOM 762 N N . ILE A 1 94 ? 4.042 -0.353 -0.929 1.00 90.88 94 ILE A N 1
ATOM 763 C CA . ILE A 1 94 ? 3.675 -1.154 0.236 1.00 90.88 94 ILE A CA 1
ATOM 764 C C . ILE A 1 94 ? 4.309 -2.536 0.134 1.00 90.88 94 ILE A C 1
ATOM 766 O O . ILE A 1 94 ? 4.036 -3.300 -0.778 1.00 90.88 94 ILE A O 1
ATOM 770 N N . SER A 1 95 ? 5.135 -2.901 1.105 1.00 92.25 95 SER A N 1
ATOM 771 C CA . SER A 1 95 ? 5.590 -4.288 1.200 1.00 92.25 95 SER A CA 1
ATOM 772 C C . SER A 1 95 ? 4.512 -5.197 1.794 1.00 92.25 95 SER A C 1
ATOM 774 O O . SER A 1 95 ? 3.634 -4.763 2.545 1.00 92.25 95 SER A O 1
ATOM 776 N N . ALA A 1 96 ? 4.655 -6.507 1.577 1.00 89.00 96 ALA A N 1
ATOM 777 C CA . ALA A 1 96 ? 3.837 -7.528 2.238 1.00 89.00 96 ALA A CA 1
ATOM 778 C C . ALA A 1 96 ? 3.841 -7.426 3.779 1.00 89.00 96 ALA A C 1
ATOM 780 O O . ALA A 1 96 ? 2.920 -7.922 4.430 1.00 89.00 96 ALA A O 1
ATOM 781 N N . ALA A 1 97 ? 4.822 -6.726 4.367 1.00 91.31 97 ALA A N 1
ATOM 782 C CA . ALA A 1 97 ? 4.882 -6.457 5.797 1.00 91.31 97 ALA A CA 1
ATOM 783 C C . ALA A 1 97 ? 3.668 -5.670 6.322 1.00 91.31 97 ALA A C 1
ATOM 785 O O . ALA A 1 97 ? 3.406 -5.717 7.522 1.00 91.31 97 ALA A O 1
ATOM 786 N N . LEU A 1 98 ? 2.900 -4.981 5.465 1.00 91.31 98 LEU A N 1
ATOM 787 C CA . LEU A 1 98 ? 1.637 -4.363 5.882 1.00 91.31 98 LEU A CA 1
ATOM 788 C C . LEU A 1 98 ? 0.590 -5.412 6.280 1.00 91.31 98 LEU A C 1
ATOM 790 O O . LEU A 1 98 ? -0.181 -5.188 7.209 1.00 91.31 98 LEU A O 1
ATOM 794 N N . PHE A 1 99 ? 0.570 -6.555 5.597 1.00 85.69 99 PHE A N 1
ATOM 795 C CA . PHE A 1 99 ? -0.451 -7.584 5.785 1.00 85.69 99 PHE A CA 1
ATOM 796 C C . PHE A 1 99 ? 0.028 -8.703 6.706 1.00 85.69 99 PHE A C 1
ATOM 798 O O . PHE A 1 99 ? -0.733 -9.187 7.541 1.00 85.69 99 PHE A O 1
ATOM 805 N N . TRP A 1 100 ? 1.304 -9.084 6.608 1.00 85.06 100 TRP A N 1
ATOM 806 C CA . TRP A 1 100 ? 1.826 -10.262 7.296 1.00 85.06 100 TRP A CA 1
ATOM 807 C C . TRP A 1 100 ? 3.159 -9.985 7.987 1.00 85.06 100 TRP A C 1
ATOM 809 O O . TRP A 1 100 ? 3.997 -9.266 7.446 1.00 85.06 100 TRP A O 1
ATOM 819 N N . PRO A 1 101 ? 3.400 -10.577 9.168 1.00 85.88 101 PRO A N 1
ATOM 820 C CA . PRO A 1 101 ? 4.710 -10.554 9.798 1.00 85.88 101 PRO A CA 1
ATOM 821 C C . PRO A 1 101 ? 5.766 -11.202 8.898 1.00 85.88 101 PRO A C 1
ATOM 823 O O . PRO A 1 101 ? 5.600 -12.340 8.439 1.00 85.88 101 PRO A O 1
ATOM 826 N N . GLY A 1 102 ? 6.874 -10.493 8.681 1.00 81.06 102 GLY A N 1
ATOM 827 C CA . GLY A 1 102 ? 8.030 -11.015 7.960 1.00 81.06 102 GLY A CA 1
ATOM 828 C C . GLY A 1 102 ? 8.642 -12.232 8.661 1.00 81.06 102 GLY A C 1
ATOM 829 O O . GLY A 1 102 ? 8.362 -12.507 9.829 1.00 81.06 102 GLY A O 1
ATOM 830 N N . ALA A 1 103 ? 9.508 -12.975 7.965 1.00 78.69 103 ALA A N 1
ATOM 831 C CA . ALA A 1 103 ? 10.155 -14.173 8.518 1.00 78.69 103 ALA A CA 1
ATOM 832 C C . ALA A 1 103 ? 10.853 -13.914 9.868 1.00 78.69 103 ALA A C 1
ATOM 834 O O . ALA A 1 103 ? 10.785 -14.752 10.770 1.00 78.69 103 ALA A O 1
ATOM 835 N N . ASP A 1 104 ? 11.435 -12.727 10.029 1.00 72.69 104 ASP A N 1
ATOM 836 C CA . ASP A 1 104 ? 12.116 -12.303 11.253 1.00 72.69 104 ASP A CA 1
ATOM 837 C C . ASP A 1 104 ? 11.147 -11.966 12.404 1.00 72.69 104 ASP A C 1
ATOM 839 O O . ASP A 1 104 ? 11.511 -12.071 13.575 1.00 72.69 104 ASP A O 1
ATOM 843 N N . GLU A 1 105 ? 9.886 -11.651 12.093 1.00 73.81 105 GLU A N 1
ATOM 844 C CA . GLU A 1 105 ? 8.826 -11.316 13.055 1.00 73.81 105 GLU A CA 1
ATOM 845 C C . GLU A 1 105 ? 8.039 -12.560 13.531 1.00 73.81 105 GLU A C 1
ATOM 847 O O . GLU A 1 105 ? 7.440 -12.566 14.614 1.00 73.81 105 GLU A O 1
ATOM 852 N N . LYS A 1 106 ? 8.070 -13.660 12.758 1.00 65.69 106 LYS A N 1
ATOM 853 C CA . LYS A 1 106 ? 7.257 -14.880 12.971 1.00 65.69 106 LYS A CA 1
ATOM 854 C C . LYS A 1 106 ? 7.486 -15.598 14.305 1.00 65.69 106 LYS A C 1
ATOM 856 O O . LYS A 1 106 ? 6.654 -16.405 14.708 1.00 65.69 106 LYS A O 1
ATOM 861 N N . LYS A 1 107 ? 8.587 -15.334 15.017 1.00 66.44 107 LYS A N 1
ATOM 862 C CA . LYS A 1 107 ? 8.861 -15.982 16.316 1.00 66.44 107 LYS A CA 1
ATOM 863 C C . LYS A 1 107 ? 7.939 -15.504 17.443 1.00 66.44 107 LYS A C 1
ATOM 865 O O . LYS A 1 107 ? 7.850 -16.187 18.460 1.00 66.44 107 LYS A O 1
ATOM 870 N N . GLN A 1 108 ? 7.287 -14.350 17.288 1.00 59.31 108 GLN A N 1
ATOM 871 C CA . GLN A 1 108 ? 6.439 -13.747 18.326 1.00 59.31 108 GLN A CA 1
ATOM 872 C C . GLN A 1 108 ? 5.127 -13.158 17.800 1.00 59.31 108 GLN A C 1
ATOM 874 O O . GLN A 1 108 ? 4.219 -12.922 18.596 1.00 59.31 108 GLN A O 1
ATOM 879 N N . ALA A 1 109 ? 5.000 -12.924 16.494 1.00 64.88 109 ALA A N 1
ATOM 880 C CA . ALA A 1 109 ? 3.821 -12.280 15.941 1.00 64.88 109 ALA A CA 1
ATOM 881 C C . ALA A 1 109 ? 2.681 -13.285 15.715 1.00 64.88 109 ALA A C 1
ATOM 883 O O . ALA A 1 109 ? 2.783 -14.201 14.898 1.00 64.88 109 ALA A O 1
ATOM 884 N N . SER A 1 110 ? 1.571 -13.094 16.426 1.00 70.19 110 SER A N 1
ATOM 885 C CA . SER A 1 110 ? 0.279 -13.651 16.030 1.00 70.19 110 SER A CA 1
ATOM 886 C C . SER A 1 110 ? -0.148 -13.077 14.678 1.00 70.19 110 SER A C 1
ATOM 888 O O . SER A 1 110 ? 0.215 -11.947 14.349 1.00 70.19 110 SER A O 1
ATOM 890 N N . VAL A 1 111 ? -0.951 -13.832 13.926 1.00 72.25 111 VAL A N 1
ATOM 891 C CA . VAL A 1 111 ? -1.564 -13.350 12.680 1.00 72.25 111 VAL A CA 1
ATOM 892 C C . VAL A 1 111 ? -2.274 -12.015 12.951 1.00 72.25 111 VAL A C 1
ATOM 894 O O . VAL A 1 111 ? -3.065 -11.962 13.899 1.00 72.25 111 VAL A O 1
ATOM 897 N N . PRO A 1 112 ? -1.980 -10.945 12.186 1.00 73.00 112 PRO A N 1
ATOM 898 C CA . PRO A 1 112 ? -2.651 -9.666 12.346 1.00 73.00 112 PRO A CA 1
ATOM 899 C C . PRO A 1 112 ? -4.165 -9.840 12.249 1.00 73.00 112 PRO A C 1
ATOM 901 O O . PRO A 1 112 ? -4.672 -10.517 11.359 1.00 73.00 112 PRO A O 1
ATOM 904 N N . SER A 1 113 ? -4.878 -9.244 13.199 1.00 79.94 113 SER A N 1
ATOM 905 C CA . SER A 1 113 ? -6.334 -9.156 13.189 1.00 79.94 113 SER A CA 1
ATOM 906 C C . SER A 1 113 ? -6.732 -7.695 13.047 1.00 79.94 113 SER A C 1
ATOM 908 O O . SER A 1 113 ? -6.200 -6.851 13.774 1.00 79.94 113 SER A O 1
ATOM 910 N N . TRP A 1 114 ? -7.707 -7.411 12.191 1.00 86.56 114 TRP A N 1
ATOM 911 C CA . TRP A 1 114 ? -8.272 -6.077 11.982 1.00 86.56 114 TRP A CA 1
ATOM 912 C C . TRP A 1 114 ? -9.732 -6.027 12.460 1.00 86.56 114 TRP A C 1
ATOM 914 O O . TRP A 1 114 ? -10.643 -5.798 11.664 1.00 86.56 114 TRP A O 1
ATOM 924 N N . PRO A 1 115 ? -9.990 -6.227 13.767 1.00 84.25 115 PRO A N 1
ATOM 925 C CA . PRO A 1 115 ? -11.340 -6.441 14.303 1.00 84.25 115 PRO A CA 1
ATOM 926 C C . PRO A 1 115 ? -12.268 -5.225 14.165 1.00 84.25 115 PRO A C 1
ATOM 928 O O . PRO A 1 115 ? -13.466 -5.316 14.442 1.00 84.25 115 PRO A O 1
ATOM 931 N N . HIS A 1 116 ? -11.711 -4.066 13.819 1.00 86.50 116 HIS A N 1
ATOM 932 C CA . HIS A 1 116 ? -12.428 -2.799 13.725 1.00 86.50 116 HIS A CA 1
ATOM 933 C C . HIS A 1 116 ? -12.459 -2.225 12.313 1.00 86.50 116 HIS A C 1
ATOM 935 O O . HIS A 1 116 ? -13.213 -1.283 12.092 1.00 86.50 116 HIS A O 1
ATOM 941 N N . LEU A 1 117 ? -11.674 -2.772 11.382 1.00 86.19 117 LEU A N 1
ATOM 942 C CA . LEU A 1 117 ? -11.517 -2.198 10.055 1.00 86.19 117 LEU A CA 1
ATOM 943 C C . LEU A 1 117 ? -12.753 -2.517 9.205 1.00 86.19 117 LEU A C 1
ATOM 945 O O . LEU A 1 117 ? -13.105 -3.674 8.981 1.00 86.19 117 LEU A O 1
ATOM 949 N N . GLU A 1 118 ? -13.412 -1.452 8.773 1.00 83.88 118 GLU A N 1
ATOM 950 C CA . GLU A 1 118 ? -14.636 -1.422 7.973 1.00 83.88 118 GLU A CA 1
ATOM 951 C C . GLU A 1 118 ? -14.326 -1.108 6.508 1.00 83.88 118 GLU A C 1
ATOM 953 O O . GLU A 1 118 ? -15.012 -1.592 5.611 1.00 83.88 118 GLU A O 1
ATOM 958 N N . THR A 1 119 ? -13.279 -0.320 6.249 1.00 82.62 119 THR A N 1
ATOM 959 C CA . THR A 1 119 ? -12.832 0.021 4.895 1.00 82.62 119 THR A CA 1
ATOM 960 C C . THR A 1 119 ? -11.313 0.003 4.814 1.00 82.62 119 THR A C 1
ATOM 962 O O . THR A 1 119 ? -10.615 0.589 5.642 1.00 82.62 119 THR A O 1
ATOM 965 N N . LEU A 1 120 ? -10.809 -0.646 3.773 1.00 84.19 120 LEU A N 1
ATOM 966 C CA . LEU A 1 120 ? -9.409 -0.681 3.383 1.00 84.19 120 LEU A CA 1
ATOM 967 C C . LEU A 1 120 ? -9.358 -0.297 1.915 1.00 84.19 120 LEU A C 1
ATOM 969 O O . LEU A 1 120 ? -9.852 -1.055 1.091 1.00 84.19 120 LEU A O 1
ATOM 973 N N . LEU A 1 121 ? -8.801 0.866 1.609 1.00 83.94 121 LEU A N 1
ATOM 974 C CA . LEU A 1 121 ? -8.540 1.301 0.248 1.00 83.94 121 LEU A CA 1
ATOM 975 C C . LEU A 1 121 ? -7.034 1.458 0.082 1.00 83.94 121 LEU A C 1
ATOM 977 O O . LEU A 1 121 ? -6.428 2.272 0.773 1.00 83.94 121 LEU A O 1
ATOM 981 N N . ILE A 1 122 ? -6.415 0.686 -0.802 1.00 84.38 122 ILE A N 1
ATOM 982 C CA . ILE A 1 122 ? -5.002 0.863 -1.143 1.00 84.38 122 ILE A CA 1
ATOM 983 C C . ILE A 1 122 ? -4.869 0.960 -2.651 1.00 84.38 122 ILE A C 1
ATOM 985 O O . ILE A 1 122 ? -5.076 -0.029 -3.335 1.00 84.38 122 ILE A O 1
ATOM 989 N N . GLN A 1 123 ? -4.475 2.121 -3.154 1.00 83.12 123 GLN A N 1
ATOM 990 C CA . GLN A 1 123 ? -3.993 2.287 -4.517 1.00 83.12 123 GLN A CA 1
ATOM 991 C C . GLN A 1 123 ? -2.469 2.131 -4.512 1.00 83.12 123 GLN A C 1
ATOM 993 O O . GLN A 1 123 ? -1.751 2.971 -3.962 1.00 83.12 123 GLN A O 1
ATOM 998 N N . LEU A 1 124 ? -1.992 1.028 -5.080 1.00 82.69 124 LEU A N 1
ATOM 999 C CA . LEU A 1 124 ? -0.577 0.682 -5.163 1.00 82.69 124 LEU A CA 1
ATOM 1000 C C . LEU A 1 124 ? 0.082 1.341 -6.378 1.00 82.69 124 LEU A C 1
ATOM 1002 O O . LEU A 1 124 ? -0.535 1.487 -7.433 1.00 82.69 124 LEU A O 1
ATOM 1006 N N . GLU A 1 125 ? 1.362 1.665 -6.223 1.00 84.62 125 GLU A N 1
ATOM 1007 C CA . GLU A 1 125 ? 2.281 1.932 -7.338 1.00 84.62 125 GLU A CA 1
ATOM 1008 C C . GLU A 1 125 ? 2.598 0.642 -8.130 1.00 84.62 125 GLU A C 1
ATOM 1010 O O . GLU A 1 125 ? 2.290 -0.450 -7.652 1.00 84.62 125 GLU A O 1
ATOM 1015 N N . PRO A 1 126 ? 3.251 0.714 -9.308 1.00 81.75 126 PRO A N 1
ATOM 1016 C CA . PRO A 1 126 ? 3.725 -0.464 -10.051 1.00 81.75 126 PRO A CA 1
ATOM 1017 C C . PRO A 1 126 ? 4.662 -1.384 -9.269 1.00 81.75 126 PRO A C 1
ATOM 1019 O O . PRO A 1 126 ? 4.692 -2.596 -9.504 1.00 81.75 126 PRO A O 1
ATOM 1022 N N . VAL A 1 127 ? 5.416 -0.805 -8.333 1.00 86.38 127 VAL A N 1
ATOM 1023 C CA . VAL A 1 127 ? 6.421 -1.498 -7.531 1.00 86.38 127 VAL A CA 1
ATOM 1024 C C . VAL A 1 127 ? 6.145 -1.396 -6.032 1.00 86.38 127 VAL A C 1
ATOM 1026 O O . VAL A 1 127 ? 5.580 -0.418 -5.531 1.00 86.38 127 VAL A O 1
ATOM 1029 N N . ASP A 1 128 ? 6.588 -2.409 -5.294 1.00 90.50 128 ASP A N 1
ATOM 1030 C CA . ASP A 1 128 ? 6.597 -2.417 -3.840 1.00 90.50 128 ASP A CA 1
ATOM 1031 C C . ASP A 1 128 ? 7.676 -1.490 -3.258 1.00 90.50 128 ASP A C 1
ATOM 1033 O O . ASP A 1 128 ? 8.447 -0.826 -3.957 1.00 90.50 128 ASP A O 1
ATOM 1037 N N . SER A 1 129 ? 7.749 -1.418 -1.930 1.00 91.88 129 SER A N 1
ATOM 1038 C CA . SER A 1 129 ? 8.741 -0.573 -1.258 1.00 91.88 129 SER A CA 1
ATOM 1039 C C . SER A 1 129 ? 10.190 -1.047 -1.434 1.00 91.88 129 SER A C 1
ATOM 1041 O O . SER A 1 129 ? 11.115 -0.268 -1.189 1.00 91.88 129 SER A O 1
ATOM 1043 N N . TYR A 1 130 ? 10.400 -2.276 -1.909 1.00 91.69 130 TYR A N 1
ATOM 1044 C CA . TYR A 1 130 ? 11.695 -2.845 -2.273 1.00 91.69 130 TYR A CA 1
ATOM 1045 C C . TYR A 1 130 ? 12.006 -2.717 -3.773 1.00 91.69 130 TYR A C 1
ATOM 1047 O O . TYR A 1 130 ? 13.069 -3.174 -4.199 1.00 91.69 130 TYR A O 1
ATOM 1055 N N . GLY A 1 131 ? 11.129 -2.081 -4.557 1.00 89.62 131 GLY A N 1
ATOM 1056 C CA . GLY A 1 131 ? 11.285 -1.903 -6.001 1.00 89.62 131 GLY A CA 1
ATOM 1057 C C . GLY A 1 131 ? 10.961 -3.154 -6.823 1.00 89.62 131 GLY A C 1
ATOM 1058 O O . GLY A 1 131 ? 11.425 -3.269 -7.954 1.00 89.62 131 GLY A O 1
ATOM 1059 N N . ARG A 1 132 ? 10.220 -4.117 -6.267 1.00 89.19 132 ARG A N 1
ATOM 1060 C CA . ARG A 1 132 ? 9.743 -5.297 -7.003 1.00 89.19 132 ARG A CA 1
ATOM 1061 C C . ARG A 1 132 ? 8.397 -4.989 -7.628 1.00 89.19 132 ARG A C 1
ATOM 1063 O O . ARG A 1 132 ? 7.545 -4.420 -6.956 1.00 89.19 132 ARG A O 1
ATOM 1070 N N . PHE A 1 133 ? 8.189 -5.385 -8.875 1.00 86.94 133 PHE A N 1
ATOM 1071 C CA . PHE A 1 133 ? 6.875 -5.252 -9.493 1.00 86.94 133 PHE A CA 1
ATOM 1072 C C . PHE A 1 133 ? 5.846 -6.116 -8.768 1.00 86.94 133 PHE A C 1
ATOM 1074 O O . PHE A 1 133 ? 6.142 -7.245 -8.383 1.00 86.94 133 PHE A O 1
ATOM 1081 N N . TYR A 1 134 ? 4.635 -5.586 -8.586 1.00 83.12 134 TYR A N 1
ATOM 1082 C CA . TYR A 1 134 ? 3.522 -6.407 -8.099 1.00 83.12 134 TYR A CA 1
ATOM 1083 C C . TYR A 1 134 ? 2.985 -7.351 -9.179 1.00 83.12 134 TYR A C 1
ATOM 1085 O O . TYR A 1 134 ? 2.347 -8.355 -8.870 1.00 83.12 134 TYR A O 1
ATOM 1093 N N . ALA A 1 135 ? 3.229 -7.008 -10.439 1.00 83.12 135 ALA A N 1
ATOM 1094 C CA . ALA A 1 135 ? 2.907 -7.808 -11.606 1.00 83.12 135 ALA A CA 1
ATOM 1095 C C . ALA A 1 135 ? 4.182 -8.357 -12.255 1.00 83.12 135 ALA A C 1
ATOM 1097 O O . ALA A 1 135 ? 5.278 -7.907 -11.932 1.00 83.12 135 ALA A O 1
ATOM 1098 N N . ASP A 1 136 ? 4.029 -9.282 -13.197 1.00 82.25 136 ASP A N 1
ATOM 1099 C CA . ASP A 1 136 ? 5.121 -9.771 -14.045 1.00 82.25 136 ASP A CA 1
ATOM 1100 C C . ASP A 1 136 ? 5.079 -9.079 -15.423 1.00 82.25 136 ASP A C 1
ATOM 1102 O O . ASP A 1 136 ? 4.661 -9.707 -16.402 1.00 82.25 136 ASP A O 1
ATOM 1106 N N . PRO A 1 137 ? 5.463 -7.788 -15.543 1.00 80.12 137 PRO A N 1
ATOM 1107 C CA . PRO A 1 137 ? 5.423 -7.104 -16.825 1.00 80.12 137 PRO A CA 1
ATOM 1108 C C . PRO A 1 137 ? 6.454 -7.708 -17.783 1.00 80.12 137 PRO A C 1
ATOM 1110 O O . PRO A 1 137 ? 7.612 -7.963 -17.432 1.00 80.12 137 PRO A O 1
ATOM 1113 N N . THR A 1 138 ? 6.053 -7.884 -19.033 1.00 83.50 138 THR A N 1
ATOM 1114 C CA . THR A 1 138 ? 6.964 -8.166 -20.140 1.00 83.50 138 THR A CA 1
ATOM 1115 C C . THR A 1 138 ? 7.927 -6.989 -20.351 1.00 83.50 138 THR A C 1
ATOM 1117 O O . THR A 1 138 ? 7.586 -5.837 -20.060 1.00 83.50 138 THR A O 1
ATOM 1120 N N . PRO A 1 139 ? 9.141 -7.224 -20.882 1.00 83.75 139 PRO A N 1
ATOM 1121 C CA . PRO A 1 139 ? 10.063 -6.140 -21.224 1.00 83.75 139 PRO A CA 1
ATOM 1122 C C . PRO A 1 139 ? 9.432 -5.066 -22.123 1.00 83.75 139 PRO A C 1
ATOM 1124 O O . PRO A 1 139 ? 9.750 -3.885 -21.991 1.00 83.75 139 PRO A O 1
ATOM 1127 N N . GLU A 1 140 ? 8.531 -5.468 -23.019 1.00 81.12 140 GLU A N 1
ATOM 1128 C CA . GLU A 1 140 ? 7.775 -4.586 -23.901 1.00 81.12 140 GLU A CA 1
ATOM 1129 C C . GLU A 1 140 ? 6.819 -3.671 -23.124 1.00 81.12 140 GLU A C 1
ATOM 1131 O O . GLU A 1 140 ? 6.782 -2.474 -23.403 1.00 81.12 140 GLU A O 1
ATOM 1136 N N . GLU A 1 141 ? 6.101 -4.189 -22.124 1.00 76.62 141 GLU A N 1
ATOM 1137 C CA . GLU A 1 141 ? 5.216 -3.396 -21.255 1.00 76.62 141 GLU A CA 1
ATOM 1138 C C . GLU A 1 141 ? 6.006 -2.417 -20.386 1.00 76.62 141 GLU A C 1
ATOM 1140 O O . GLU A 1 141 ? 5.625 -1.252 -20.264 1.00 76.62 141 GLU A O 1
ATOM 1145 N N . VAL A 1 142 ? 7.147 -2.852 -19.838 1.00 77.12 142 VAL A N 1
ATOM 1146 C CA . VAL A 1 142 ? 8.054 -1.962 -19.097 1.00 77.12 142 VAL A CA 1
ATOM 1147 C C . VAL A 1 142 ? 8.544 -0.829 -20.002 1.00 77.12 142 VAL A C 1
ATOM 1149 O O . VAL A 1 142 ? 8.495 0.336 -19.611 1.00 77.12 142 VAL A O 1
ATOM 1152 N N . ALA A 1 143 ? 8.985 -1.143 -21.225 1.00 79.06 143 ALA A N 1
ATOM 1153 C CA . ALA A 1 143 ? 9.473 -0.148 -22.180 1.00 79.06 143 ALA A CA 1
ATOM 1154 C C . ALA A 1 143 ? 8.363 0.798 -22.669 1.00 79.06 143 ALA A C 1
ATOM 1156 O O . ALA A 1 143 ? 8.589 2.005 -22.815 1.00 79.06 143 ALA A O 1
ATOM 1157 N N . TYR A 1 144 ? 7.160 0.273 -22.907 1.00 76.12 144 TYR A N 1
ATOM 1158 C CA . TYR A 1 144 ? 5.989 1.068 -23.260 1.00 76.12 144 TYR A CA 1
ATOM 1159 C C . TYR A 1 144 ? 5.662 2.057 -22.140 1.00 76.12 144 TYR A C 1
ATOM 1161 O O . TYR A 1 144 ? 5.635 3.261 -22.384 1.00 76.12 144 TYR A O 1
ATOM 1169 N N . ASN A 1 145 ? 5.527 1.584 -20.901 1.00 71.38 145 ASN A N 1
ATOM 1170 C CA . ASN A 1 145 ? 5.198 2.447 -19.772 1.00 71.38 145 ASN A CA 1
ATOM 1171 C C . ASN A 1 145 ? 6.302 3.470 -19.486 1.00 71.38 145 ASN A C 1
ATOM 1173 O O . ASN A 1 145 ? 5.996 4.645 -19.320 1.00 71.38 145 ASN A O 1
ATOM 1177 N N . ALA A 1 146 ? 7.578 3.075 -19.527 1.00 73.19 146 ALA A N 1
ATOM 1178 C CA . ALA A 1 146 ? 8.699 4.000 -19.337 1.00 73.19 146 ALA A CA 1
ATOM 1179 C C . ALA A 1 146 ? 8.719 5.130 -20.385 1.00 73.19 146 ALA A C 1
ATOM 1181 O O . ALA A 1 146 ? 9.018 6.272 -20.053 1.00 73.19 146 ALA A O 1
ATOM 1182 N N . SER A 1 147 ? 8.360 4.837 -21.641 1.00 71.88 147 SER A N 1
ATOM 1183 C CA . SER A 1 147 ? 8.314 5.842 -22.718 1.00 71.88 147 SER A CA 1
ATOM 1184 C C . SER A 1 147 ? 7.054 6.715 -22.719 1.00 71.88 147 SER A C 1
ATOM 1186 O O . SER A 1 147 ? 7.070 7.794 -23.308 1.00 71.88 147 SER A O 1
ATOM 1188 N N . HIS A 1 148 ? 5.975 6.277 -22.064 1.00 67.75 148 HIS A N 1
ATOM 1189 C CA . HIS A 1 148 ? 4.701 7.006 -21.982 1.00 67.75 148 HIS A CA 1
ATOM 1190 C C . HIS A 1 148 ? 4.480 7.692 -20.622 1.00 67.75 148 HIS A C 1
ATOM 1192 O O . HIS A 1 148 ? 3.524 8.455 -20.477 1.00 67.75 148 HIS A O 1
ATOM 1198 N N . ASN A 1 149 ? 5.372 7.467 -19.652 1.00 61.56 149 ASN A N 1
ATOM 1199 C CA . ASN A 1 149 ? 5.381 8.139 -18.349 1.00 61.56 149 ASN A CA 1
ATOM 1200 C C . ASN A 1 149 ? 5.965 9.557 -18.387 1.00 61.56 149 ASN A C 1
ATOM 1202 O O . ASN A 1 149 ? 5.865 10.294 -17.404 1.00 61.56 149 ASN A O 1
ATOM 1206 N N . GLU A 1 150 ? 6.559 9.970 -19.510 1.00 52.56 150 GLU A N 1
ATOM 1207 C CA . GLU A 1 150 ? 6.984 11.351 -19.706 1.00 52.56 150 GLU A CA 1
ATOM 1208 C C . GLU A 1 150 ? 5.745 12.262 -19.804 1.00 52.56 150 GLU A C 1
ATOM 1210 O O . GLU A 1 150 ? 5.217 12.534 -20.878 1.00 52.56 150 GLU A O 1
ATOM 1215 N N . LEU A 1 151 ? 5.302 12.771 -18.649 1.00 47.09 151 LEU A N 1
ATOM 1216 C CA . LEU A 1 151 ? 4.417 13.929 -18.507 1.00 47.09 151 LEU A CA 1
ATOM 1217 C C . LEU A 1 151 ? 2.968 13.725 -18.984 1.00 47.09 151 LEU A C 1
ATOM 1219 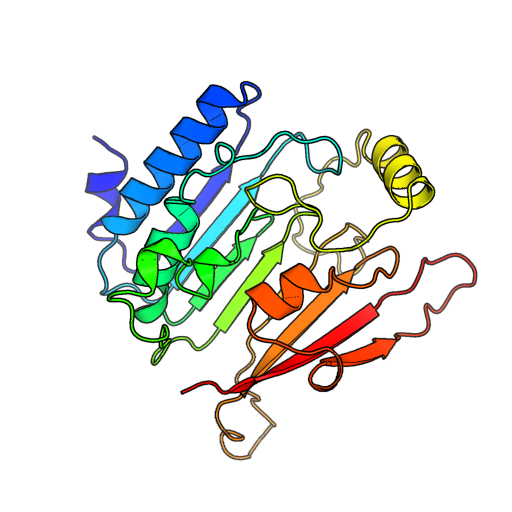O O . LEU A 1 151 ? 2.480 14.474 -19.834 1.00 47.09 151 LEU A O 1
ATOM 1223 N N . ARG A 1 152 ? 2.195 12.856 -18.324 1.00 47.25 152 ARG A N 1
ATOM 1224 C CA . ARG A 1 152 ? 0.814 13.283 -18.046 1.00 47.25 152 ARG A CA 1
ATOM 1225 C C . ARG A 1 152 ? 0.897 14.245 -16.859 1.00 47.25 152 ARG A C 1
ATOM 1227 O O . ARG A 1 152 ? 1.308 13.808 -15.785 1.00 47.25 152 ARG A O 1
ATOM 1234 N N . PRO A 1 153 ? 0.590 15.550 -17.014 1.00 45.38 153 PRO A N 1
ATOM 1235 C CA . PRO A 1 153 ? 0.359 16.401 -15.858 1.00 45.38 153 PRO A CA 1
ATOM 1236 C C . PRO A 1 153 ? -0.690 15.682 -15.025 1.00 45.38 153 PRO A C 1
ATOM 1238 O O . PRO A 1 153 ? -1.776 15.410 -15.536 1.00 45.38 153 PRO A O 1
ATOM 1241 N N . TRP A 1 154 ? -0.326 15.288 -13.809 1.00 44.66 154 TRP A N 1
ATOM 1242 C CA . TRP A 1 154 ? -1.256 14.662 -12.889 1.00 44.66 154 TRP A CA 1
ATOM 1243 C C . TRP A 1 154 ? -2.361 15.688 -12.615 1.00 44.66 154 TRP A C 1
ATOM 1245 O O . TRP A 1 154 ? -2.168 16.631 -11.847 1.00 44.66 154 TRP A O 1
ATOM 1255 N N . ASP A 1 155 ? -3.471 15.576 -13.345 1.00 45.62 155 ASP A N 1
ATOM 1256 C CA . ASP A 1 155 ? -4.672 16.355 -13.089 1.00 45.62 155 ASP A CA 1
ATOM 1257 C C . ASP A 1 155 ? -5.261 15.745 -11.817 1.00 45.62 155 ASP A C 1
ATOM 1259 O O . ASP A 1 155 ? -5.511 14.535 -11.796 1.00 45.62 155 ASP A O 1
ATOM 1263 N N . PRO A 1 156 ? -5.419 16.519 -10.729 1.00 43.88 156 PRO A N 1
ATOM 1264 C CA . PRO A 1 156 ? -5.928 15.982 -9.487 1.00 43.88 156 PRO A CA 1
ATOM 1265 C C . PRO A 1 156 ? -7.210 15.214 -9.755 1.00 43.88 156 PRO A C 1
ATOM 1267 O O . PRO A 1 156 ? -8.154 15.759 -10.330 1.00 43.88 156 PRO A O 1
ATOM 1270 N N . ILE A 1 157 ? -7.196 13.940 -9.364 1.00 45.47 157 ILE A N 1
ATOM 1271 C CA . ILE A 1 157 ? -8.314 13.004 -9.432 1.00 45.47 157 ILE A CA 1
ATOM 1272 C C . ILE A 1 157 ? -9.423 13.555 -8.532 1.00 45.47 157 ILE A C 1
ATOM 1274 O O . ILE A 1 157 ? -9.617 13.103 -7.409 1.00 45.47 157 ILE A O 1
ATOM 1278 N N . GLU A 1 158 ? -10.119 14.596 -8.968 1.00 45.41 158 GLU A N 1
ATOM 1279 C CA . GLU A 1 158 ? -11.387 14.960 -8.365 1.00 45.41 158 GLU A CA 1
ATOM 1280 C C . GLU A 1 158 ? -12.534 14.307 -9.136 1.00 45.41 158 GLU A C 1
ATOM 1282 O O . GLU A 1 158 ? -13.498 13.946 -8.479 1.00 45.41 158 GLU A O 1
ATOM 1287 N N . HIS A 1 159 ? -12.446 14.015 -10.451 1.00 41.75 159 HIS A N 1
ATOM 1288 C CA . HIS A 1 159 ? -13.623 13.510 -11.194 1.00 41.75 159 HIS A CA 1
ATOM 1289 C C . HIS A 1 159 ? -13.399 12.713 -12.503 1.00 41.75 159 HIS A C 1
ATOM 1291 O O . HIS A 1 159 ? -14.312 12.676 -13.327 1.00 41.75 159 HIS A O 1
ATOM 1297 N N . ARG A 1 160 ? -12.257 12.060 -12.756 1.00 45.66 160 ARG A N 1
ATOM 1298 C CA . ARG A 1 160 ? -12.139 11.192 -13.949 1.00 45.66 160 ARG A CA 1
ATOM 1299 C C . ARG A 1 160 ? -12.195 9.714 -13.582 1.00 45.66 160 ARG A C 1
ATOM 1301 O O . ARG A 1 160 ? -11.218 9.160 -13.101 1.00 45.66 160 ARG A O 1
ATOM 1308 N N . GLU A 1 161 ? -13.347 9.101 -13.855 1.00 49.25 161 GLU A N 1
ATOM 1309 C CA . GLU A 1 161 ? -13.552 7.642 -13.880 1.00 49.25 161 GLU A CA 1
ATOM 1310 C C . GLU A 1 161 ? -12.744 6.958 -15.009 1.00 49.25 161 GLU A C 1
ATOM 1312 O O . GLU A 1 161 ? -12.635 5.739 -15.029 1.00 49.25 161 GLU A O 1
ATOM 1317 N N . ASP A 1 162 ? -12.106 7.741 -15.891 1.00 46.22 162 ASP A N 1
ATOM 1318 C CA . ASP A 1 162 ? -11.509 7.264 -17.144 1.00 46.22 162 ASP A CA 1
ATOM 1319 C C . ASP A 1 162 ? -9.961 7.287 -17.167 1.00 46.22 162 ASP A C 1
ATOM 1321 O O . ASP A 1 162 ? -9.371 7.141 -18.239 1.00 46.22 162 ASP A O 1
ATOM 1325 N N . ASP A 1 163 ? -9.268 7.549 -16.047 1.00 48.38 163 ASP A N 1
ATOM 1326 C CA . ASP A 1 163 ? -7.803 7.734 -16.075 1.00 48.38 163 ASP A CA 1
ATOM 1327 C C . ASP A 1 163 ? -7.030 6.413 -15.877 1.00 48.38 163 ASP A C 1
ATOM 1329 O O . ASP A 1 163 ? -6.887 5.879 -14.777 1.00 48.38 163 ASP A O 1
ATOM 1333 N N . THR A 1 164 ? -6.533 5.889 -16.998 1.00 45.19 164 THR A N 1
ATOM 1334 C CA . THR A 1 164 ? -5.908 4.573 -17.223 1.00 45.19 164 THR A CA 1
ATOM 1335 C C . THR A 1 164 ? -4.443 4.477 -16.757 1.00 45.19 164 THR A C 1
ATOM 1337 O O . THR A 1 164 ? -3.564 4.080 -17.524 1.00 45.19 164 THR A O 1
ATOM 1340 N N . GLY A 1 165 ? -4.130 4.914 -15.538 1.00 49.88 165 GLY A N 1
ATOM 1341 C CA . GLY A 1 165 ? -2.815 4.657 -14.932 1.00 49.88 165 GLY A CA 1
ATOM 1342 C C . GLY A 1 165 ? -2.710 3.229 -14.381 1.00 49.88 165 GLY A C 1
ATOM 1343 O O . GLY A 1 165 ? -3.727 2.611 -14.062 1.00 49.88 165 GLY A O 1
ATOM 1344 N N . PHE A 1 166 ? -1.492 2.695 -14.209 1.00 48.56 166 PHE A N 1
ATOM 1345 C CA . PHE A 1 166 ? -1.303 1.495 -13.384 1.00 48.56 166 PHE A CA 1
ATOM 1346 C C . PHE A 1 166 ? -1.740 1.839 -11.954 1.00 48.56 166 PHE A C 1
ATOM 1348 O O . PHE A 1 166 ? -1.086 2.628 -11.274 1.00 48.56 166 PHE A O 1
ATOM 1355 N N . ALA A 1 167 ? -2.868 1.291 -11.510 1.00 55.22 167 ALA A N 1
ATOM 1356 C CA . ALA A 1 167 ? -3.448 1.603 -10.213 1.00 55.22 167 ALA A CA 1
ATOM 1357 C C . ALA A 1 167 ? -4.135 0.365 -9.636 1.00 55.22 167 ALA A C 1
ATOM 1359 O O . ALA A 1 167 ? -5.356 0.222 -9.694 1.00 55.22 167 ALA A O 1
ATOM 1360 N N . ALA A 1 168 ? -3.360 -0.530 -9.022 1.00 53.91 168 ALA A N 1
ATOM 1361 C CA . ALA A 1 168 ? -3.954 -1.646 -8.299 1.00 53.91 168 ALA A CA 1
ATOM 1362 C C . ALA A 1 168 ? -4.659 -1.108 -7.045 1.00 53.91 168 ALA A C 1
ATOM 1364 O O . ALA A 1 168 ? -4.010 -0.680 -6.093 1.00 53.91 168 ALA A O 1
ATOM 1365 N N . LYS A 1 169 ? -5.995 -1.087 -7.069 1.00 62.97 169 LYS A N 1
ATOM 1366 C CA . LYS A 1 169 ? -6.842 -0.565 -5.992 1.00 62.97 169 LYS A CA 1
ATOM 1367 C C . LYS A 1 169 ? -7.455 -1.694 -5.167 1.00 62.97 169 LYS A C 1
ATOM 1369 O O . LYS A 1 169 ? -8.512 -2.195 -5.527 1.00 62.97 169 LYS A O 1
ATOM 1374 N N . LEU A 1 170 ? -6.842 -2.034 -4.038 1.00 55.62 170 LEU A N 1
ATOM 1375 C CA . LEU A 1 170 ? -7.427 -2.920 -3.033 1.00 55.62 170 LEU A CA 1
ATOM 1376 C C . LEU A 1 170 ? -8.598 -2.219 -2.346 1.00 55.62 170 LEU A C 1
ATOM 1378 O O . LEU A 1 170 ? -8.395 -1.158 -1.767 1.00 55.62 170 LEU A O 1
ATOM 1382 N N . GLU A 1 171 ? -9.785 -2.826 -2.359 1.00 59.91 171 GLU A N 1
ATOM 1383 C CA . GLU A 1 171 ? -10.978 -2.305 -1.683 1.00 59.91 171 GLU A CA 1
ATOM 1384 C C . GLU A 1 171 ? -11.662 -3.353 -0.798 1.00 59.91 171 GLU A C 1
ATOM 1386 O O . GLU A 1 171 ? -12.273 -4.296 -1.297 1.00 59.91 171 GLU A O 1
ATOM 1391 N N . LEU A 1 172 ? -11.657 -3.140 0.520 1.00 53.09 172 LEU A N 1
ATOM 1392 C CA . LEU A 1 172 ? -12.539 -3.859 1.439 1.00 53.09 172 LEU A CA 1
ATOM 1393 C C . LEU A 1 172 ? -13.925 -3.216 1.418 1.00 53.09 172 LEU A C 1
ATOM 1395 O O . LEU A 1 172 ? -14.108 -2.099 1.906 1.00 53.09 172 LEU A O 1
ATOM 1399 N N . TYR A 1 173 ? -14.909 -3.980 0.956 1.00 50.97 173 TYR A N 1
ATOM 1400 C CA . TYR A 1 173 ? -16.317 -3.685 1.179 1.00 50.97 173 TYR A CA 1
ATOM 1401 C C . TYR A 1 173 ? -16.884 -4.640 2.230 1.00 50.97 173 TYR A C 1
ATOM 1403 O O . TYR A 1 173 ? -16.914 -5.856 2.022 1.00 50.97 173 TYR A O 1
ATOM 1411 N N . GLU A 1 174 ? -17.455 -4.109 3.317 1.00 47.97 174 GLU A N 1
ATOM 1412 C CA . GLU A 1 174 ? -18.599 -4.802 3.904 1.00 47.97 174 GLU A CA 1
ATOM 1413 C C . GLU A 1 174 ? -19.682 -4.801 2.827 1.00 47.97 174 GLU A C 1
ATOM 1415 O O . GLU A 1 174 ? -20.197 -3.748 2.456 1.00 47.97 174 GLU A O 1
ATOM 1420 N N . ASN A 1 175 ? -19.992 -5.979 2.285 1.00 40.78 175 ASN A N 1
ATOM 1421 C CA . ASN A 1 175 ? -21.097 -6.180 1.358 1.00 40.78 175 ASN A CA 1
ATOM 1422 C C . ASN A 1 175 ? -22.400 -5.693 2.023 1.00 40.78 175 ASN A C 1
ATOM 1424 O O . ASN A 1 175 ? -23.136 -6.469 2.637 1.00 40.78 175 ASN A O 1
ATOM 1428 N N . HIS A 1 176 ? -22.714 -4.405 1.891 1.00 36.97 176 HIS A N 1
ATOM 1429 C CA . HIS A 1 176 ? -24.048 -3.872 2.087 1.00 36.97 176 HIS A CA 1
ATOM 1430 C C . HIS A 1 176 ? -24.866 -4.286 0.865 1.00 36.97 176 HIS A C 1
ATOM 1432 O O . HIS A 1 176 ? -25.263 -3.484 0.025 1.00 36.97 176 HIS A O 1
ATOM 1438 N N . VAL A 1 177 ? -25.138 -5.590 0.768 1.00 35.59 177 VAL A N 1
ATOM 1439 C CA . VAL A 1 177 ? -26.260 -6.064 -0.028 1.00 35.59 177 VAL A CA 1
ATOM 1440 C C . VAL A 1 177 ? -27.480 -5.391 0.582 1.00 35.59 177 VAL A C 1
ATOM 1442 O O . VAL A 1 177 ? -27.793 -5.627 1.753 1.00 35.59 177 VAL A O 1
ATOM 1445 N N . ASN A 1 178 ? -28.116 -4.512 -0.193 1.00 32.59 178 ASN A N 1
ATOM 1446 C CA . ASN A 1 178 ? -29.383 -3.870 0.136 1.00 32.59 178 ASN A CA 1
ATOM 1447 C C . ASN A 1 178 ? -30.308 -4.870 0.858 1.00 32.59 178 ASN A C 1
ATOM 1449 O O . ASN A 1 178 ? -30.899 -5.751 0.238 1.00 32.59 178 ASN A O 1
ATOM 1453 N N . GLY A 1 179 ? -30.402 -4.754 2.187 1.00 34.72 179 GLY A N 1
ATOM 1454 C CA . GLY A 1 179 ? -31.370 -5.486 3.003 1.00 34.72 179 GLY A CA 1
ATOM 1455 C C . GLY A 1 179 ? -31.007 -6.876 3.554 1.00 34.72 179 GLY A C 1
ATOM 1456 O O . GLY A 1 179 ? -31.932 -7.565 3.980 1.00 34.72 179 GLY A O 1
ATOM 1457 N N . GLY A 1 180 ? -29.746 -7.324 3.646 1.00 30.20 180 GLY A N 1
ATOM 1458 C CA . GLY A 1 180 ? -29.500 -8.645 4.257 1.00 30.20 180 GLY A CA 1
ATOM 1459 C C . GLY A 1 180 ? -28.080 -8.946 4.727 1.00 30.20 180 GLY A C 1
ATOM 1460 O O . GLY A 1 180 ? -27.194 -9.066 3.900 1.00 30.20 180 GLY A O 1
ATOM 1461 N N . LYS A 1 181 ? -27.938 -9.133 6.053 1.00 34.44 181 LYS A N 1
ATOM 1462 C CA . LYS A 1 181 ? -26.891 -9.835 6.841 1.00 34.44 181 LYS A CA 1
ATOM 1463 C C . LYS A 1 181 ? -25.452 -9.856 6.284 1.00 34.44 181 LYS A C 1
ATOM 1465 O O . LYS A 1 181 ? -25.208 -10.415 5.224 1.00 34.44 181 LYS A O 1
ATOM 1470 N N . ARG A 1 182 ? -24.491 -9.418 7.119 1.00 45.09 182 ARG A N 1
ATOM 1471 C CA . ARG A 1 182 ? -23.039 -9.665 6.975 1.00 45.09 182 ARG A CA 1
ATOM 1472 C C . ARG A 1 182 ? -22.785 -11.075 6.421 1.00 45.09 182 ARG A C 1
ATOM 1474 O O . ARG A 1 182 ? -23.029 -12.053 7.127 1.00 45.09 182 ARG A O 1
ATOM 1481 N N . LYS A 1 183 ? -22.321 -11.181 5.174 1.00 44.34 183 LYS A N 1
ATOM 1482 C CA . LYS A 1 183 ? -21.823 -12.445 4.622 1.00 44.34 183 LYS A CA 1
ATOM 1483 C C . LYS A 1 183 ? -20.406 -12.668 5.156 1.00 44.34 183 LYS A C 1
ATOM 1485 O O . LYS A 1 183 ? -19.455 -12.059 4.689 1.00 44.34 183 LYS A O 1
ATOM 1490 N N . ASP A 1 184 ? -20.318 -13.504 6.183 1.00 55.34 184 ASP A N 1
ATOM 1491 C CA . ASP A 1 184 ? -19.187 -14.375 6.528 1.00 55.34 184 ASP A CA 1
ATOM 1492 C C . ASP A 1 184 ? -17.789 -13.785 6.776 1.00 55.34 184 ASP A C 1
ATOM 1494 O O . ASP A 1 184 ? -16.849 -14.568 6.874 1.00 55.34 184 ASP A O 1
ATOM 1498 N N . GLY A 1 185 ? -17.623 -12.466 6.934 1.00 54.88 185 GLY A N 1
ATOM 1499 C CA . GLY A 1 185 ? -16.312 -11.892 7.268 1.00 54.88 185 GLY A CA 1
ATOM 1500 C C . GLY A 1 185 ? -15.265 -12.269 6.220 1.00 54.88 185 GLY A C 1
ATOM 1501 O O . GLY A 1 185 ? -14.280 -12.930 6.522 1.00 54.88 185 GLY A O 1
ATOM 1502 N N . ARG A 1 186 ? -15.510 -11.930 4.956 1.00 57.41 186 ARG A N 1
ATOM 1503 C CA . ARG A 1 186 ? -14.530 -12.131 3.886 1.00 57.41 186 ARG A CA 1
ATOM 1504 C C . ARG A 1 186 ? -14.128 -10.774 3.328 1.00 57.41 186 ARG A C 1
ATOM 1506 O O . ARG A 1 186 ? -15.001 -9.976 2.993 1.00 57.41 186 ARG A O 1
ATOM 1513 N N . LEU A 1 187 ? -12.826 -10.525 3.271 1.00 62.31 187 LEU A N 1
ATOM 1514 C CA . LEU A 1 187 ? -12.236 -9.355 2.628 1.00 62.31 187 LEU A CA 1
ATOM 1515 C C . LEU A 1 187 ? -12.288 -9.584 1.118 1.00 62.31 187 LEU A C 1
ATOM 1517 O O . LEU A 1 187 ? -11.747 -10.583 0.652 1.00 62.31 187 LEU A O 1
ATOM 1521 N N . ARG A 1 188 ? -12.952 -8.686 0.381 1.00 64.31 188 ARG A N 1
ATOM 1522 C CA . ARG A 1 188 ? -12.833 -8.615 -1.079 1.00 64.31 188 ARG A CA 1
ATOM 1523 C C . ARG A 1 188 ? -11.528 -7.899 -1.405 1.00 64.31 188 ARG A C 1
ATOM 1525 O O . ARG A 1 188 ? -11.249 -6.853 -0.830 1.00 64.31 188 ARG A O 1
ATOM 1532 N N . TRP A 1 189 ? -10.749 -8.466 -2.312 1.00 65.12 189 TRP A N 1
ATOM 1533 C CA . TRP A 1 189 ? -9.555 -7.828 -2.843 1.00 65.12 189 TRP A CA 1
ATOM 1534 C C . TRP A 1 189 ? -9.725 -7.572 -4.323 1.00 65.12 189 TRP A C 1
ATOM 1536 O O . TRP A 1 189 ? -9.524 -8.499 -5.082 1.00 65.12 189 TRP A O 1
ATOM 1546 N N . SER A 1 190 ? -10.056 -6.349 -4.725 1.00 64.88 190 SER A N 1
ATOM 1547 C CA . SER A 1 190 ? -10.060 -5.957 -6.139 1.00 64.88 190 SER A CA 1
ATOM 1548 C C . SER A 1 190 ? -8.705 -5.368 -6.540 1.00 64.88 190 SER A C 1
ATOM 1550 O O . SER A 1 190 ? -8.014 -4.788 -5.708 1.00 64.88 190 SER A O 1
ATOM 1552 N N . TRP A 1 191 ? -8.292 -5.492 -7.793 1.00 68.94 191 TRP A N 1
ATOM 1553 C CA . TRP A 1 191 ? -7.249 -4.634 -8.355 1.00 68.94 191 TRP A CA 1
ATOM 1554 C C . TRP A 1 191 ? -7.551 -4.347 -9.812 1.00 68.94 191 TRP A C 1
ATOM 1556 O O . TRP A 1 191 ? -8.137 -5.185 -10.484 1.00 68.94 191 TRP A O 1
ATOM 1566 N N . TYR A 1 192 ? -7.129 -3.172 -10.269 1.00 65.31 192 TYR A N 1
ATOM 1567 C CA . TYR A 1 192 ? -7.298 -2.699 -11.633 1.00 65.31 192 TYR A CA 1
ATOM 1568 C C . TYR A 1 192 ? -5.904 -2.489 -12.202 1.00 65.31 192 TYR A C 1
ATOM 1570 O O . TYR A 1 192 ? -5.100 -1.752 -11.634 1.00 65.31 192 TYR A O 1
ATOM 1578 N N . ILE A 1 193 ? -5.570 -3.185 -13.279 1.00 65.06 193 ILE A N 1
ATOM 1579 C CA . ILE A 1 193 ? -4.259 -3.039 -13.905 1.00 65.06 193 ILE A CA 1
ATOM 1580 C C . ILE A 1 193 ? -4.480 -2.753 -15.379 1.00 65.06 193 ILE A C 1
ATOM 1582 O O . ILE A 1 193 ? -5.223 -3.470 -16.045 1.00 65.06 193 ILE A O 1
ATOM 1586 N N . THR A 1 194 ? -3.854 -1.679 -15.854 1.00 64.56 194 THR A N 1
ATOM 1587 C CA . THR A 1 194 ? -3.835 -1.298 -17.264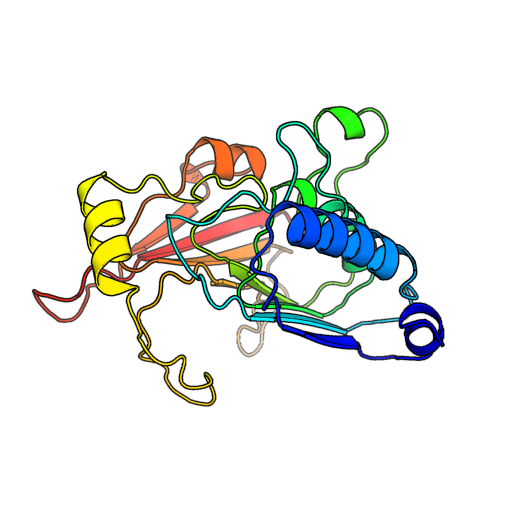 1.00 64.56 194 THR A CA 1
ATOM 1588 C C . THR A 1 194 ? -2.367 -1.088 -17.672 1.00 64.56 194 THR A C 1
ATOM 1590 O O . THR A 1 194 ? -1.675 -0.298 -17.021 1.00 64.56 194 THR A O 1
ATOM 1593 N N . PRO A 1 195 ? -1.840 -1.825 -18.671 1.00 64.81 195 PRO A N 1
ATOM 1594 C CA . PRO A 1 195 ? -2.471 -2.962 -19.358 1.00 64.81 195 PRO A CA 1
ATOM 1595 C C . PRO A 1 195 ? -2.770 -4.134 -18.406 1.00 64.81 195 PRO A C 1
ATOM 1597 O O . PRO A 1 195 ? -2.136 -4.243 -17.362 1.00 64.81 195 PRO A O 1
ATOM 1600 N N . ALA A 1 196 ? -3.713 -5.009 -18.753 1.00 67.38 196 ALA A N 1
ATOM 1601 C CA . ALA A 1 196 ? -3.998 -6.224 -17.992 1.00 67.38 196 ALA A CA 1
ATOM 1602 C C . ALA A 1 196 ? -2.731 -7.063 -17.747 1.00 67.38 196 ALA A C 1
ATOM 1604 O O . ALA A 1 196 ? -2.185 -7.658 -18.674 1.00 67.38 196 ALA A O 1
ATOM 1605 N N . MET A 1 197 ? -2.285 -7.152 -16.490 1.00 74.06 197 MET A N 1
ATOM 1606 C CA . MET A 1 197 ? -1.122 -7.957 -16.111 1.00 74.06 197 MET A CA 1
ATOM 1607 C C . MET A 1 197 ? -1.448 -8.906 -14.963 1.00 74.06 197 MET A C 1
ATOM 1609 O O . MET A 1 197 ? -2.221 -8.597 -14.051 1.00 74.06 197 MET A O 1
ATOM 1613 N N . ARG A 1 198 ? -0.807 -10.074 -14.995 1.00 78.56 198 ARG A N 1
ATOM 1614 C CA . ARG A 1 198 ? -0.876 -11.060 -13.920 1.00 78.56 198 ARG A CA 1
ATOM 1615 C C . ARG A 1 198 ? 0.004 -10.607 -12.750 1.00 78.56 198 ARG A C 1
ATOM 1617 O O . ARG A 1 198 ? 1.134 -10.173 -12.968 1.00 78.56 198 ARG A O 1
ATOM 1624 N N . LEU A 1 199 ? -0.512 -10.716 -11.523 1.00 80.62 199 LEU A N 1
ATOM 1625 C CA . LEU A 1 199 ? 0.292 -10.497 -10.317 1.00 80.62 199 LEU A CA 1
ATOM 1626 C C . LEU A 1 199 ? 1.427 -11.526 -10.224 1.00 80.62 199 LEU A C 1
ATOM 1628 O O . LEU A 1 199 ? 1.268 -12.668 -10.653 1.00 80.62 199 LEU A O 1
ATOM 1632 N N . ALA A 1 200 ? 2.548 -11.136 -9.632 1.00 84.62 200 ALA A N 1
ATOM 1633 C CA . ALA A 1 200 ? 3.642 -12.063 -9.389 1.00 84.62 200 ALA A CA 1
ATOM 1634 C C . ALA A 1 200 ? 3.207 -13.154 -8.389 1.00 84.62 200 ALA A C 1
ATOM 1636 O O . ALA A 1 200 ? 2.531 -12.876 -7.390 1.00 84.62 200 ALA A O 1
ATOM 1637 N N . ASP A 1 201 ? 3.578 -14.411 -8.649 1.00 86.19 201 ASP A N 1
ATOM 1638 C CA . ASP A 1 201 ? 3.188 -15.545 -7.795 1.00 86.19 201 ASP A CA 1
ATOM 1639 C C . ASP A 1 201 ? 3.728 -15.384 -6.360 1.00 86.19 201 ASP A C 1
ATOM 1641 O O . ASP A 1 201 ? 3.022 -15.654 -5.387 1.00 86.19 201 ASP A O 1
ATOM 1645 N N . ASP A 1 202 ? 4.957 -14.880 -6.214 1.00 82.06 202 ASP A N 1
ATOM 1646 C CA . ASP A 1 202 ? 5.590 -14.651 -4.913 1.00 82.06 202 ASP A CA 1
ATOM 1647 C C . ASP A 1 202 ? 4.899 -13.543 -4.108 1.00 82.06 202 ASP A C 1
ATOM 1649 O O . ASP A 1 202 ? 4.907 -13.585 -2.876 1.00 82.06 202 ASP A O 1
ATOM 1653 N N . LEU A 1 203 ? 4.260 -12.581 -4.779 1.00 80.19 203 LEU A N 1
ATOM 1654 C CA . LEU A 1 203 ? 3.443 -11.564 -4.134 1.00 80.19 203 LEU A CA 1
ATOM 1655 C C . LEU A 1 203 ? 2.171 -12.169 -3.544 1.00 80.19 203 LEU A C 1
ATOM 1657 O O . LEU A 1 203 ? 1.878 -11.920 -2.375 1.00 80.19 203 LEU A O 1
ATOM 1661 N N . LEU A 1 204 ? 1.431 -12.967 -4.321 1.00 81.12 204 LEU A N 1
ATOM 1662 C CA . LEU A 1 204 ? 0.238 -13.649 -3.813 1.00 81.12 204 LEU A CA 1
ATOM 1663 C C . LEU A 1 204 ? 0.594 -14.559 -2.638 1.00 81.12 204 LEU A C 1
ATOM 1665 O O . LEU A 1 204 ? -0.056 -14.491 -1.596 1.00 81.12 204 LEU A O 1
ATOM 1669 N N . GLU A 1 205 ? 1.683 -15.323 -2.749 1.00 84.12 205 GLU A N 1
ATOM 1670 C CA . GLU A 1 205 ? 2.191 -16.141 -1.646 1.00 84.12 205 GLU A CA 1
ATOM 1671 C C . GLU A 1 205 ? 2.575 -15.291 -0.427 1.00 84.12 205 GLU A C 1
ATOM 1673 O O . GLU A 1 205 ? 2.230 -15.632 0.709 1.00 84.12 205 GLU A O 1
ATOM 1678 N N . ALA A 1 206 ? 3.257 -14.160 -0.638 1.00 77.69 206 ALA A N 1
ATOM 1679 C CA . ALA A 1 206 ? 3.599 -13.221 0.426 1.00 77.69 206 ALA A CA 1
ATOM 1680 C C . ALA A 1 206 ? 2.353 -12.604 1.068 1.00 77.69 206 ALA A C 1
ATOM 1682 O O . ALA A 1 206 ? 2.406 -12.207 2.232 1.00 77.69 206 ALA A O 1
ATOM 1683 N N . TRP A 1 207 ? 1.245 -12.547 0.331 1.00 76.56 207 TRP A N 1
ATOM 1684 C CA . TRP A 1 207 ? -0.069 -12.114 0.785 1.00 76.56 207 TRP A CA 1
ATOM 1685 C C . TRP A 1 207 ? -0.937 -13.255 1.329 1.00 76.56 207 TRP A C 1
ATOM 1687 O O . TRP A 1 207 ? -2.052 -12.998 1.783 1.00 76.56 207 TRP A O 1
ATOM 1697 N N . GLY A 1 208 ? -0.405 -14.478 1.383 1.00 77.81 208 GLY A N 1
ATOM 1698 C CA . GLY A 1 208 ? -1.097 -15.646 1.915 1.00 77.81 208 GLY A CA 1
ATOM 1699 C C . GLY A 1 208 ? -2.245 -16.130 1.032 1.00 77.81 208 GLY A C 1
ATOM 1700 O O . GLY A 1 208 ? -3.186 -16.712 1.563 1.00 77.81 208 GLY A O 1
ATOM 1701 N N . LEU A 1 209 ? -2.172 -15.866 -0.273 1.00 80.50 209 LEU A N 1
ATOM 1702 C CA . LEU A 1 209 ? -3.174 -16.219 -1.272 1.00 80.50 209 LEU A CA 1
ATOM 1703 C C . LEU A 1 209 ? -2.634 -17.209 -2.292 1.00 80.50 209 LEU A C 1
ATOM 1705 O O . LEU A 1 209 ? -1.431 -17.272 -2.556 1.00 80.50 209 LEU A O 1
ATOM 1709 N N . GLN A 1 210 ? -3.554 -17.944 -2.904 1.00 86.44 210 GLN A N 1
ATOM 1710 C CA . GLN A 1 210 ? -3.298 -18.794 -4.061 1.00 86.44 210 GLN A CA 1
ATOM 1711 C C . GLN A 1 210 ? -4.180 -18.369 -5.241 1.00 86.44 210 GLN A C 1
ATOM 1713 O O . GLN A 1 210 ? -5.274 -17.844 -5.054 1.00 86.44 210 GLN A O 1
ATOM 1718 N N . TRP A 1 211 ? -3.717 -18.585 -6.476 1.00 84.44 211 TRP A N 1
ATOM 1719 C CA . TRP A 1 211 ? -4.461 -18.181 -7.681 1.00 84.44 211 TRP A CA 1
ATOM 1720 C C . TRP A 1 211 ? -5.836 -18.840 -7.817 1.00 84.44 211 TRP A C 1
ATOM 1722 O O . TRP A 1 211 ? -6.729 -18.253 -8.413 1.00 84.44 211 TRP A O 1
ATOM 1732 N N . ASP A 1 212 ? -6.031 -20.039 -7.273 1.00 87.38 212 ASP A N 1
ATOM 1733 C CA . ASP A 1 212 ? -7.331 -20.715 -7.252 1.00 87.38 212 ASP A CA 1
ATOM 1734 C C . ASP A 1 212 ? -8.321 -20.102 -6.244 1.00 87.38 212 ASP A C 1
ATOM 1736 O O . ASP A 1 212 ? -9.510 -20.420 -6.284 1.00 87.38 212 ASP A O 1
ATOM 1740 N N . GLU A 1 213 ? -7.857 -19.192 -5.382 1.00 82.38 213 GLU A N 1
ATOM 1741 C CA . GLU A 1 213 ? -8.676 -18.359 -4.493 1.00 82.38 213 GLU A CA 1
ATOM 1742 C C . GLU A 1 213 ? -9.005 -16.982 -5.104 1.00 82.38 213 GLU A C 1
ATOM 1744 O O . GLU A 1 213 ? -9.733 -16.197 -4.487 1.00 82.38 213 GLU A O 1
ATOM 1749 N N . VAL A 1 214 ? -8.470 -16.688 -6.298 1.00 80.94 214 VAL A N 1
ATOM 1750 C CA . VAL A 1 214 ? -8.650 -15.430 -7.030 1.00 80.94 214 VAL A CA 1
ATOM 1751 C C . VAL A 1 214 ? -9.615 -15.645 -8.199 1.00 80.94 214 VAL A C 1
ATOM 1753 O O . VAL A 1 214 ? -9.324 -16.363 -9.154 1.00 80.94 214 VAL A O 1
ATOM 1756 N N . GLU A 1 215 ? -10.763 -14.980 -8.158 1.00 80.25 215 GLU A N 1
ATOM 1757 C CA . GLU A 1 215 ? -11.702 -14.886 -9.274 1.00 80.25 215 GLU A CA 1
ATOM 1758 C C . GLU A 1 215 ? -11.298 -13.724 -10.189 1.00 80.25 215 GLU A C 1
ATOM 1760 O O . GLU A 1 215 ? -11.294 -12.572 -9.767 1.00 80.25 215 GLU A O 1
ATOM 1765 N N . ILE A 1 216 ? -10.957 -14.003 -11.447 1.00 75.06 216 ILE A N 1
ATOM 1766 C CA . ILE A 1 216 ? -10.623 -12.968 -12.435 1.00 75.06 216 ILE A CA 1
ATOM 1767 C C . ILE A 1 216 ? -11.875 -12.635 -13.248 1.00 75.06 216 ILE A C 1
ATOM 1769 O O . ILE A 1 216 ? -12.461 -13.507 -13.890 1.00 75.06 216 ILE A O 1
ATOM 1773 N N . TRP A 1 217 ? -12.259 -11.366 -13.232 1.00 74.38 217 TRP A N 1
ATOM 1774 C CA . TRP A 1 217 ? -13.255 -10.766 -14.104 1.00 74.38 217 TRP A CA 1
ATOM 1775 C C . TRP A 1 217 ? -12.505 -9.961 -15.165 1.00 74.38 217 TRP A C 1
ATOM 1777 O O . TRP A 1 217 ? -11.932 -8.904 -14.887 1.00 74.38 217 TRP A O 1
ATOM 1787 N N . GLU A 1 218 ? -12.470 -10.491 -16.382 1.00 64.88 218 GLU A N 1
ATOM 1788 C CA . GLU A 1 218 ? -12.056 -9.712 -17.543 1.00 64.88 218 GLU A CA 1
ATOM 1789 C C . GLU A 1 218 ? -13.231 -8.808 -17.910 1.00 64.88 218 GLU A C 1
ATOM 1791 O O . GLU A 1 218 ? -14.301 -9.295 -18.285 1.00 64.88 218 GLU A O 1
ATOM 1796 N N . GLU A 1 219 ? -13.064 -7.497 -17.762 1.00 59.47 219 GLU A N 1
ATOM 1797 C CA . GLU A 1 219 ? -13.971 -6.579 -18.432 1.00 59.47 219 GLU A CA 1
ATOM 1798 C C . GLU A 1 219 ? -13.503 -6.546 -19.888 1.00 59.47 219 GLU A C 1
ATOM 1800 O O . GLU A 1 219 ? -12.371 -6.139 -20.168 1.00 59.47 219 GLU A O 1
ATOM 1805 N N . GLU A 1 220 ? -14.322 -7.075 -20.809 1.00 53.62 220 GLU A N 1
ATOM 1806 C CA . GLU A 1 220 ? -14.071 -6.918 -22.243 1.00 53.62 220 GLU A CA 1
ATOM 1807 C C . GLU A 1 220 ? -13.909 -5.417 -22.491 1.00 53.62 220 GLU A C 1
ATOM 1809 O O . GLU A 1 220 ? -14.869 -4.655 -22.387 1.00 53.62 220 GLU A O 1
ATOM 1814 N N . GLY A 1 221 ? -12.674 -4.977 -22.748 1.00 55.47 221 GLY A N 1
ATOM 1815 C CA . GLY A 1 221 ? -12.428 -3.605 -23.153 1.00 55.47 221 GLY A CA 1
ATOM 1816 C C . GLY A 1 221 ? -13.268 -3.357 -24.397 1.00 55.47 221 GLY A C 1
ATOM 1817 O O . GLY A 1 221 ? -13.079 -4.030 -25.407 1.00 55.47 221 GLY A O 1
ATOM 1818 N N . ASP A 1 222 ? -14.200 -2.408 -24.328 1.00 52.53 222 ASP A N 1
ATOM 1819 C CA . ASP A 1 222 ? -15.161 -2.095 -25.397 1.00 52.53 222 ASP A CA 1
ATOM 1820 C C . ASP A 1 222 ? -14.491 -1.631 -26.720 1.00 52.53 222 ASP A C 1
ATOM 1822 O O . ASP A 1 222 ? -15.169 -1.214 -27.665 1.00 52.53 222 ASP A O 1
ATOM 1826 N N . ARG A 1 223 ? -13.153 -1.663 -26.827 1.00 54.03 223 ARG A N 1
ATOM 1827 C CA . ARG A 1 223 ? -12.382 -1.204 -27.985 1.00 54.03 223 ARG A CA 1
ATOM 1828 C C . ARG A 1 223 ? -11.184 -2.101 -28.271 1.00 54.03 223 ARG A C 1
ATOM 1830 O O . ARG A 1 223 ? -10.399 -2.402 -27.382 1.00 54.03 223 ARG A O 1
ATOM 1837 N N . GLU A 1 224 ? -10.986 -2.396 -29.557 1.00 54.44 224 GLU A N 1
ATOM 1838 C CA . GLU A 1 224 ? -9.850 -3.142 -30.137 1.00 54.44 224 GLU A CA 1
ATOM 1839 C C . GLU A 1 224 ? -8.451 -2.547 -29.828 1.00 54.44 224 GLU A C 1
ATOM 1841 O O . GLU A 1 224 ? -7.446 -3.114 -30.249 1.00 54.44 224 GLU A O 1
ATOM 1846 N N . GLU A 1 225 ? -8.365 -1.429 -29.099 1.00 55.53 225 GLU A N 1
ATOM 1847 C CA . GLU A 1 225 ? -7.123 -0.713 -28.768 1.00 55.53 225 GLU A CA 1
ATOM 1848 C C . GLU A 1 225 ? -6.929 -0.451 -27.261 1.00 55.53 225 GLU A C 1
ATOM 1850 O O . GLU A 1 225 ? -5.850 -0.010 -26.865 1.00 55.53 225 GLU A O 1
ATOM 1855 N N . ASP A 1 226 ? -7.927 -0.721 -26.411 1.00 55.84 226 ASP A N 1
ATOM 1856 C CA . ASP A 1 226 ? -7.797 -0.510 -24.967 1.00 55.84 226 ASP A CA 1
ATOM 1857 C C . ASP A 1 226 ? -7.251 -1.793 -24.330 1.00 55.84 226 ASP A C 1
ATOM 1859 O O . ASP A 1 226 ? -7.840 -2.864 -24.457 1.00 55.84 226 ASP A O 1
ATOM 1863 N N . ASN A 1 227 ? -6.090 -1.687 -23.679 1.00 53.34 227 ASN A N 1
ATOM 1864 C CA . ASN A 1 227 ? -5.272 -2.795 -23.172 1.00 53.34 227 ASN A CA 1
ATOM 1865 C C . ASN A 1 227 ? -5.892 -3.597 -22.001 1.00 53.34 227 ASN A C 1
ATOM 1867 O O . ASN A 1 227 ? -5.176 -3.895 -21.051 1.00 53.34 227 ASN A O 1
ATOM 1871 N N . GLY A 1 228 ? -7.182 -3.942 -22.059 1.00 57.09 228 GLY A N 1
ATOM 1872 C CA . GLY A 1 228 ? -7.910 -4.800 -21.123 1.00 57.09 228 GLY A CA 1
ATOM 1873 C C . GLY A 1 228 ? -7.906 -4.301 -19.677 1.00 57.09 228 GLY A C 1
ATOM 1874 O O . GLY A 1 228 ? -6.863 -4.199 -19.038 1.00 57.09 228 GLY A O 1
ATOM 1875 N N . LEU A 1 229 ? -9.080 -4.048 -19.102 1.00 60.62 229 LEU A N 1
ATOM 1876 C CA . LEU A 1 229 ? -9.174 -3.884 -17.655 1.00 60.62 229 LEU A CA 1
ATOM 1877 C C . LEU A 1 229 ? -9.357 -5.265 -17.030 1.00 60.62 229 LEU A C 1
ATOM 1879 O O . LEU A 1 229 ? -10.341 -5.954 -17.295 1.00 60.62 229 LEU A O 1
ATOM 1883 N N . TRP A 1 230 ? -8.406 -5.689 -16.202 1.00 63.00 230 TRP A N 1
ATOM 1884 C CA . TRP A 1 230 ? -8.597 -6.876 -15.372 1.00 63.00 230 TRP A CA 1
ATOM 1885 C C . TRP A 1 230 ? -9.004 -6.449 -13.976 1.00 63.00 230 TRP A C 1
ATOM 1887 O O . TRP A 1 230 ? -8.284 -5.683 -13.337 1.00 63.00 230 TRP A O 1
ATOM 1897 N N . THR A 1 231 ? -10.139 -6.979 -13.519 1.00 65.31 231 THR A N 1
ATOM 1898 C CA . THR A 1 231 ? -10.540 -6.943 -12.115 1.00 65.31 231 THR A CA 1
ATOM 1899 C C . THR A 1 231 ? -10.378 -8.341 -11.556 1.00 65.31 231 THR A C 1
ATOM 1901 O O . THR A 1 231 ? -11.123 -9.242 -11.917 1.00 65.31 231 THR A O 1
ATOM 1904 N N . ALA A 1 232 ? -9.422 -8.553 -10.666 1.00 65.12 232 ALA A N 1
ATOM 1905 C CA . ALA A 1 232 ? -9.315 -9.825 -9.964 1.00 65.12 232 ALA A CA 1
ATOM 1906 C C . ALA A 1 232 ? -9.727 -9.658 -8.506 1.00 65.12 232 ALA A C 1
ATOM 1908 O O . ALA A 1 232 ? -9.437 -8.635 -7.894 1.00 65.12 232 ALA A O 1
ATOM 1909 N N . GLU A 1 233 ? -10.466 -10.644 -8.004 1.00 71.00 233 GLU A N 1
ATOM 1910 C CA . GLU A 1 233 ? -11.135 -10.663 -6.714 1.00 71.00 233 GLU A CA 1
ATOM 1911 C C . GLU A 1 233 ? -10.686 -11.869 -5.887 1.00 71.00 233 GLU A C 1
ATOM 1913 O O . GLU A 1 233 ? -10.966 -13.004 -6.249 1.00 71.00 233 GLU A O 1
ATOM 1918 N N . ALA A 1 234 ? -10.051 -11.648 -4.737 1.00 68.38 234 ALA A N 1
ATOM 1919 C CA . ALA A 1 234 ? -9.823 -12.712 -3.753 1.00 68.38 234 ALA A CA 1
ATOM 1920 C C . ALA A 1 234 ? -10.747 -12.543 -2.542 1.00 68.38 234 ALA A C 1
ATOM 1922 O O . ALA A 1 234 ? -11.012 -11.416 -2.112 1.00 68.38 234 ALA A O 1
ATOM 1923 N N . LEU A 1 235 ? -11.212 -13.657 -1.966 1.00 68.44 235 LEU A N 1
ATOM 1924 C CA . LEU A 1 235 ? -11.953 -13.665 -0.702 1.00 68.44 235 LEU A CA 1
ATOM 1925 C C . LEU A 1 235 ? -11.060 -14.147 0.443 1.00 68.44 235 LEU A C 1
ATOM 1927 O O . LEU A 1 235 ? -10.950 -15.347 0.689 1.00 68.44 235 LEU A O 1
ATOM 1931 N N . ILE A 1 236 ? -10.484 -13.215 1.200 1.00 66.75 236 ILE A N 1
ATOM 1932 C CA . ILE A 1 236 ? -9.600 -13.564 2.321 1.00 66.75 236 ILE A CA 1
ATOM 1933 C C . ILE A 1 236 ? -10.430 -13.784 3.592 1.00 66.75 236 ILE A C 1
ATOM 1935 O O . ILE A 1 236 ? -11.280 -12.941 3.907 1.00 66.75 236 ILE A O 1
ATOM 1939 N N . PRO A 1 237 ? -10.206 -14.868 4.361 1.00 60.38 237 PRO A N 1
ATOM 1940 C CA . PRO A 1 237 ? -10.824 -15.035 5.671 1.00 60.38 237 PRO A CA 1
ATOM 1941 C C . PRO A 1 237 ? -10.508 -13.844 6.589 1.00 60.38 237 PRO A C 1
ATOM 1943 O O . PRO A 1 237 ? -9.358 -13.620 6.958 1.00 60.38 237 PRO A O 1
ATOM 1946 N N . TRP A 1 238 ? -11.539 -13.102 6.987 1.00 60.66 238 TRP A N 1
ATOM 1947 C CA . TRP A 1 238 ? -11.461 -11.929 7.855 1.00 60.66 238 TRP A CA 1
ATOM 1948 C C . TRP A 1 238 ? -12.137 -12.253 9.192 1.00 60.66 238 TRP A C 1
ATOM 1950 O O . TRP A 1 238 ? -13.282 -12.710 9.226 1.00 60.66 238 TRP A O 1
ATOM 1960 N N . ARG A 1 239 ? -11.425 -12.087 10.309 1.00 54.97 239 ARG A N 1
ATOM 1961 C CA . ARG A 1 239 ? -11.931 -12.401 11.656 1.00 54.97 239 ARG A CA 1
ATOM 1962 C C . ARG A 1 239 ? -11.912 -11.190 12.568 1.00 54.97 239 ARG A C 1
ATOM 1964 O O . ARG A 1 239 ? -10.876 -10.491 12.579 1.00 54.97 239 ARG A O 1
#

Organism: NCBI:txid45133

Secondary structure (DSSP, 8-state):
--HHHHHTT-SEEEEEEEE----HHHHHHHHHHHHHHHHTS-TT--EEEEEEEETT-SSSPPPSS-TTS--HHHHHHHHHHTT-SEEEEEEE---GGGTS--TTTTTTPPPP--TT--EEEEEE-SB-TTS-BSB---HHHHHHHHHH-S------SSS-TT----BEEEE------TT----TTEEEEEEEESS--PBPHHHHHHTT--GGGEEEEEE--SSTTS--EEEEEEEEE--

pLDDT: mean 73.63, std 16.08, range [30.2, 94.81]